Protein 4BOQ (pdb70)

B-factor: mean 24.52, std 11.83, range [9.12, 83.68]

Radius of gyration: 18.28 Å; Cα contacts (8 Å, |Δi|>4): 297; chains: 1; bounding box: 32×38×70 Å

Structure (mmCIF, N/CA/C/O backbone):
data_4BOQ
#
_entry.id   4BOQ
#
_cell.length_a   60.670
_cell.length_b   60.670
_cell.length_c   86.180
_cell.angle_alpha   90.00
_cell.angle_beta   90.00
_cell.angle_gamma   120.00
#
_symmetry.space_group_name_H-M   'P 31 2 1'
#
loop_
_entity.id
_entity.type
_entity.pdbx_description
1 polymer 'UBIQUITIN THIOESTERASE OTU1'
2 non-polymer GLYCEROL
3 water water
#
loop_
_atom_site.group_PDB
_atom_site.id
_atom_site.type_symbol
_atom_site.label_atom_id
_atom_site.label_alt_id
_atom_site.label_comp_id
_atom_site.label_asym_id
_atom_site.label_entity_id
_atom_site.label_seq_id
_atom_site.pdbx_PDB_ins_code
_atom_site.Cartn_x
_atom_site.Cartn_y
_atom_site.Cartn_z
_atom_site.occupancy
_atom_site.B_iso_or_equiv
_atom_site.auth_seq_id
_atom_site.auth_comp_id
_atom_site.auth_asym_id
_atom_site.auth_atom_id
_atom_site.pdbx_PDB_model_num
ATOM 1 N N . LYS A 1 4 ? 7.786 40.452 58.392 1.00 58.25 135 LYS A N 1
ATOM 2 C CA . LYS A 1 4 ? 8.005 39.843 57.081 1.00 46.06 135 LYS A CA 1
ATOM 3 C C . LYS A 1 4 ? 7.058 40.359 55.965 1.00 62.03 135 LYS A C 1
ATOM 4 O O . LYS A 1 4 ? 6.529 41.455 56.070 1.00 72.56 135 LYS A O 1
ATOM 6 N N . ARG A 1 5 ? 6.832 39.564 54.922 1.00 59.75 136 ARG A N 1
ATOM 7 C CA . ARG A 1 5 ? 6.524 40.082 53.579 1.00 45.52 136 ARG A CA 1
ATOM 8 C C . ARG A 1 5 ? 5.210 40.833 53.235 1.00 38.18 136 ARG A C 1
ATOM 9 O O . ARG A 1 5 ? 5.268 41.834 52.537 1.00 36.44 136 ARG A O 1
ATOM 17 N N . GLY A 1 6 ? 4.050 40.385 53.696 1.00 33.13 137 GLY A N 1
ATOM 18 C CA . GLY A 1 6 ? 2.805 41.082 53.428 1.00 31.21 137 GLY A CA 1
ATOM 19 C C . GLY A 1 6 ? 2.060 40.639 52.192 1.00 32.78 137 GLY A C 1
ATOM 20 O O . GLY A 1 6 ? 1.179 41.341 51.688 1.00 27.74 137 GLY A O 1
ATOM 21 N N . ALA A 1 7 ? 2.405 39.481 51.639 1.00 30.93 138 ALA A N 1
ATOM 22 C CA . ALA A 1 7 ? 1.760 39.032 50.373 1.00 32.09 138 ALA A CA 1
ATOM 23 C C . ALA A 1 7 ? 0.205 38.943 50.391 1.00 28.82 138 ALA A C 1
ATOM 24 O O . ALA A 1 7 ? -0.458 39.023 49.355 1.00 28.01 138 ALA A O 1
ATOM 26 N N . SER A 1 8 ? -0.385 38.728 51.558 1.00 27.88 139 SER A N 1
ATOM 27 C CA A SER A 1 8 ? -1.841 38.656 51.542 0.34 26.56 139 SER A CA 1
ATOM 28 C CA B SER A 1 8 ? -1.830 38.648 51.717 0.66 27.90 139 SER A CA 1
ATOM 29 C C . SER A 1 8 ? -2.537 40.012 51.747 1.00 26.14 139 SER A C 1
ATOM 30 O O . SER A 1 8 ? -3.760 40.066 51.812 1.00 30.54 139 SER A O 1
ATOM 35 N N . SER A 1 9 ? -1.794 41.113 51.782 1.00 24.72 140 SER A N 1
ATOM 36 C CA . SER A 1 9 ? -2.498 42.368 52.010 1.00 23.44 140 SER A CA 1
ATOM 37 C C . SER A 1 9 ? -2.859 43.173 50.753 1.00 22.49 140 SER A C 1
ATOM 38 O O . SER A 1 9 ? -3.386 44.287 50.858 1.00 22.82 140 SER A O 1
ATOM 41 N N . TYR A 1 10 ? -2.687 42.555 49.597 1.00 18.61 141 TYR A N 1
ATOM 42 C CA . TYR A 1 10 ? -3.040 43.197 48.369 1.00 15.76 141 TYR A CA 1
ATOM 43 C C . TYR A 1 10 ? -3.606 42.166 47.393 1.00 16.09 141 TYR A C 1
ATOM 44 O O . TYR A 1 10 ? -3.494 40.954 47.623 1.00 20.60 141 TYR A O 1
ATOM 53 N N . VAL A 1 11 ? -4.268 42.658 46.350 1.00 14.64 142 VAL A N 1
ATOM 54 C CA . VAL A 1 11 ? -4.799 41.817 45.261 1.00 18.72 142 VAL A CA 1
ATOM 55 C C . VAL A 1 11 ? -3.952 42.152 44.062 1.00 17.36 142 VAL A C 1
ATOM 56 O O . VAL A 1 11 ? -3.789 43.288 43.719 1.00 17.73 142 VAL A O 1
ATOM 60 N N . ARG A 1 12 ? -3.407 41.143 43.415 1.00 15.96 143 ARG A N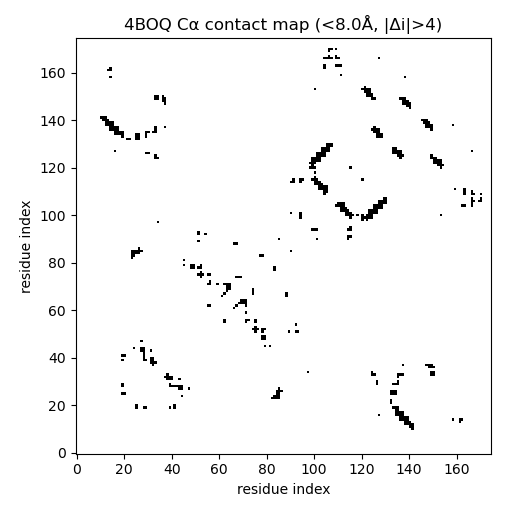 1
ATOM 61 C CA . ARG A 1 12 ? -2.578 41.341 42.233 1.00 14.06 143 ARG A CA 1
ATOM 62 C C . ARG A 1 12 ? -3.516 41.529 41.022 1.00 16.84 143 ARG A C 1
ATOM 63 O O . ARG A 1 12 ? -4.516 40.797 40.923 1.00 16.64 143 ARG A O 1
ATOM 71 N N . GLU A 1 13 ? -3.152 42.378 40.081 1.00 15.13 144 GLU A N 1
ATOM 72 C CA . GLU A 1 13 ? -3.915 42.570 38.846 1.00 13.77 144 GLU A CA 1
ATOM 73 C C . GLU A 1 13 ? -2.968 42.647 37.694 1.00 15.22 144 GLU A C 1
ATOM 74 O O . GLU A 1 13 ? -1.892 43.179 37.791 1.00 15.44 144 GLU A O 1
ATOM 80 N N . THR A 1 14 ? -3.407 42.124 36.564 1.00 12.93 145 THR A N 1
ATOM 81 C CA . THR A 1 14 ? -2.632 42.326 35.325 1.00 14.13 145 THR A CA 1
ATOM 82 C C . THR A 1 14 ? -3.594 42.509 34.172 1.00 14.36 145 THR A C 1
ATOM 83 O O . THR A 1 14 ? -4.815 42.334 34.342 1.00 15.84 145 THR A O 1
ATOM 87 N N . LEU A 1 15 ? -3.055 43.023 33.064 1.00 13.60 146 LEU A N 1
ATOM 88 C CA . LEU A 1 15 ? -3.869 43.307 31.890 1.00 13.97 146 LEU A CA 1
ATOM 89 C C . LEU A 1 15 ? -2.930 43.072 30.677 1.00 13.31 146 LEU A C 1
ATOM 90 O O . LEU A 1 15 ? -1.708 43.034 30.821 1.00 14.91 146 LEU A O 1
ATOM 95 N N . PRO A 1 16 ? -3.533 42.956 29.503 1.00 14.14 147 PRO A N 1
ATOM 96 C CA . PRO A 1 16 ? -2.686 42.888 28.290 1.00 13.14 147 PRO A CA 1
ATOM 97 C C . PRO A 1 16 ? -1.908 44.191 28.136 1.00 15.04 147 PRO A C 1
ATOM 98 O O . PRO A 1 16 ? -2.283 45.257 28.634 1.00 14.45 147 PRO A O 1
ATOM 102 N N . VAL A 1 17 ? -0.741 44.107 27.487 1.00 11.93 148 VAL A N 1
ATOM 103 C CA . VAL A 1 17 ? 0.127 45.264 27.262 1.00 12.60 148 VAL A CA 1
ATOM 104 C C . VAL A 1 17 ? 0.594 45.254 25.837 1.00 13.80 148 VAL A C 1
ATOM 105 O O . VAL A 1 17 ? 0.514 44.224 25.179 1.00 13.90 148 VAL A O 1
ATOM 109 N N . LEU A 1 18 ? 0.949 46.423 25.339 1.00 12.18 149 LEU A N 1
ATOM 110 C CA . LEU A 1 18 ? 1.562 46.503 23.985 1.00 10.78 149 LEU A CA 1
ATOM 111 C C . LEU A 1 18 ? 3.037 46.390 24.054 1.00 13.52 149 LEU A C 1
ATOM 112 O O . LEU A 1 18 ? 3.734 46.904 24.926 1.00 16.44 149 LEU A O 1
ATOM 117 N N . THR A 1 19 ? 3.576 45.641 23.098 1.00 12.73 150 THR A N 1
ATOM 118 C CA A THR A 1 19 ? 5.003 45.4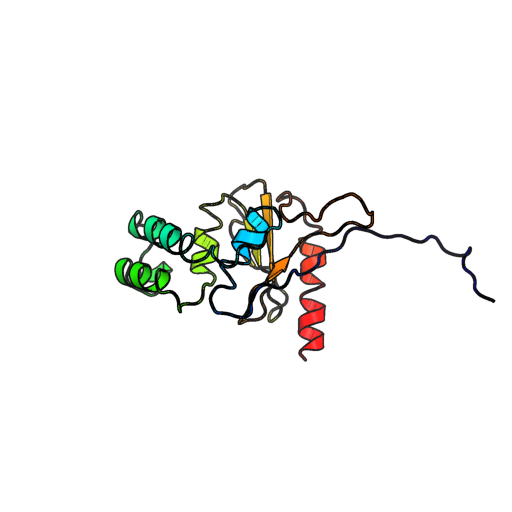72 23.006 0.42 13.86 150 THR A CA 1
ATOM 119 C CA B THR A 1 19 ? 4.999 45.454 23.022 0.58 13.96 150 THR A CA 1
ATOM 120 C C . THR A 1 19 ? 5.462 45.675 21.560 1.00 13.72 150 THR A C 1
ATOM 121 O O . THR A 1 19 ? 4.677 45.529 20.643 1.00 12.79 150 THR A O 1
ATOM 128 N N . ARG A 1 20 ? 6.724 46.021 21.387 1.00 15.46 151 ARG A N 1
ATOM 129 C CA . ARG A 1 20 ? 7.306 46.236 20.072 1.00 15.46 151 ARG A CA 1
ATOM 130 C C . ARG A 1 20 ? 7.882 44.896 19.634 1.00 16.77 151 ARG A C 1
ATOM 131 O O . ARG A 1 20 ? 8.478 44.139 20.422 1.00 18.03 151 ARG A O 1
ATOM 139 N N . THR A 1 21 ? 7.764 44.546 18.359 1.00 14.35 152 THR A N 1
ATOM 140 C CA . THR A 1 21 ? 8.537 43.475 17.760 1.00 15.16 152 THR A CA 1
ATOM 141 C C . THR A 1 21 ? 9.545 44.172 16.876 1.00 11.57 152 THR A C 1
ATOM 142 O O . THR A 1 21 ? 9.204 45.043 16.106 1.00 14.33 152 THR A O 1
ATOM 146 N N . VAL A 1 22 ? 10.795 43.857 17.015 1.00 15.47 153 VAL A N 1
ATOM 147 C CA . VAL A 1 22 ? 11.851 44.563 16.278 1.00 14.47 153 VAL A CA 1
ATOM 148 C C . VAL A 1 22 ? 12.054 44.020 14.870 1.00 18.78 153 VAL A C 1
ATOM 149 O O . VAL A 1 22 ? 12.182 42.826 14.632 1.00 20.33 153 VAL A O 1
ATOM 153 N N . VAL A 1 23 ? 11.991 44.905 13.878 1.00 13.57 154 VAL A N 1
ATOM 154 C CA . VAL A 1 23 ? 12.278 44.488 12.497 1.00 14.99 154 VAL A CA 1
ATOM 155 C C . VAL A 1 23 ? 13.643 45.078 12.119 1.00 16.71 154 VAL A C 1
ATOM 156 O O . VAL A 1 23 ? 14.192 45.958 12.832 1.00 16.76 154 VAL A O 1
ATOM 160 N N . PRO A 1 24 ? 14.226 44.543 11.039 1.00 16.15 155 PRO A N 1
ATOM 161 C CA . PRO A 1 24 ? 15.605 44.914 10.734 1.00 20.77 155 PRO A CA 1
ATOM 162 C C . PRO A 1 24 ? 15.803 46.397 10.571 1.00 17.56 155 PRO A C 1
ATOM 163 O O . PRO A 1 24 ? 14.903 47.079 10.088 1.00 16.50 155 PRO A O 1
ATOM 167 N N . ALA A 1 25 ? 16.965 46.885 10.993 1.00 19.30 156 ALA A N 1
ATOM 168 C CA . ALA A 1 25 ? 17.257 48.290 10.963 1.00 19.55 156 ALA A CA 1
ATOM 169 C C . ALA A 1 25 ? 17.780 48.700 9.595 1.00 23.94 156 ALA A C 1
ATOM 170 O O . ALA A 1 25 ? 18.952 49.017 9.434 1.00 25.69 156 ALA A O 1
ATOM 172 N N . ASP A 1 26 ? 16.903 48.667 8.604 1.00 20.18 157 ASP A N 1
ATOM 173 C CA . ASP A 1 26 ? 17.305 49.050 7.241 1.00 18.92 157 ASP A CA 1
ATOM 174 C C . ASP A 1 26 ? 16.166 49.877 6.628 1.00 15.44 157 ASP A C 1
ATOM 175 O O . ASP A 1 26 ? 15.162 50.178 7.343 1.00 15.92 157 ASP A O 1
ATOM 180 N N . ASN A 1 27 ? 16.340 50.295 5.383 1.00 17.84 158 ASN A N 1
ATOM 181 C CA . ASN A 1 27 ? 15.402 51.244 4.804 1.00 18.02 158 ASN A CA 1
ATOM 182 C C . ASN A 1 27 ? 14.058 50.641 4.494 1.00 17.36 158 ASN A C 1
ATOM 183 O O . ASN A 1 27 ? 13.167 51.394 4.073 1.00 21.42 158 ASN A O 1
ATOM 188 N N A SER A 1 28 ? 13.905 49.316 4.677 0.70 15.28 159 SER A N 1
ATOM 189 N N B SER A 1 28 ? 13.897 49.337 4.691 0.30 16.83 159 SER A N 1
ATOM 190 C CA A SER A 1 28 ? 12.634 48.605 4.417 0.70 20.35 159 SER A CA 1
ATOM 191 C CA B SER A 1 28 ? 12.629 48.681 4.399 0.30 19.40 159 SER A CA 1
ATOM 192 C C A SER A 1 28 ? 11.705 48.611 5.601 0.70 15.34 159 SER A C 1
ATOM 193 C C B SER A 1 28 ? 11.757 48.560 5.623 0.30 15.93 159 SER A C 1
ATOM 194 O O A SER A 1 28 ? 10.597 48.068 5.510 0.70 15.91 159 SER A O 1
ATOM 195 O O B SER A 1 28 ? 10.736 47.866 5.568 0.30 13.85 159 SER A O 1
ATOM 200 N N . CYS A 1 29 ? 12.152 49.215 6.727 1.00 13.93 160 CYS A N 1
ATOM 201 C CA . CYS A 1 29 ? 11.424 49.008 8.006 1.00 14.53 160 CYS A CA 1
ATOM 202 C C . CYS A 1 29 ? 9.980 49.426 7.909 1.00 11.89 160 CYS A C 1
ATOM 203 O O . CYS A 1 29 ? 9.165 48.817 8.618 1.00 12.33 160 CYS A O 1
ATOM 206 N N . LEU A 1 30 ? 9.588 50.460 7.136 1.00 13.28 161 LEU A N 1
ATOM 207 C CA . LEU A 1 30 ? 8.162 50.809 7.165 1.00 13.94 161 LEU A CA 1
ATOM 208 C C . LEU A 1 30 ? 7.369 49.628 6.582 1.00 13.20 161 LEU A C 1
ATOM 209 O O . LEU A 1 30 ? 6.353 49.199 7.114 1.00 13.01 161 LEU A O 1
ATOM 214 N N . PHE A 1 31 ? 7.881 49.076 5.482 1.00 12.50 162 PHE A N 1
ATOM 215 C CA . PHE A 1 31 ? 7.124 48.063 4.746 1.00 12.71 162 PHE A CA 1
ATOM 216 C C . PHE A 1 31 ? 7.083 46.790 5.572 1.00 13.14 162 PHE A C 1
ATOM 217 O O . PHE A 1 31 ? 6.003 46.169 5.698 1.00 13.04 162 PHE A O 1
ATOM 225 N N . THR A 1 32 ? 8.215 46.398 6.169 1.00 11.42 163 THR A N 1
ATOM 226 C CA A THR A 1 32 ? 8.196 45.233 7.004 0.58 11.93 163 THR A CA 1
ATOM 227 C CA B THR A 1 32 ? 8.184 45.226 7.003 0.42 11.55 163 THR A CA 1
ATOM 228 C C . THR A 1 32 ? 7.296 45.370 8.218 1.00 12.23 163 THR A C 1
ATOM 229 O O . THR A 1 32 ? 6.638 44.395 8.635 1.00 11.88 163 THR A O 1
ATOM 236 N N . SER A 1 33 ? 7.291 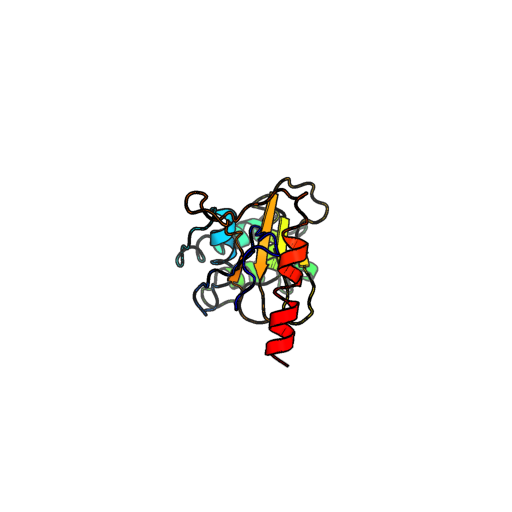46.567 8.800 1.00 12.12 164 SER A N 1
ATOM 237 C CA . SER A 1 33 ? 6.418 46.748 9.957 1.00 11.47 164 SER A CA 1
ATOM 238 C C . SER A 1 33 ? 4.942 46.679 9.564 1.00 9.55 164 SER A C 1
ATOM 239 O O . SER A 1 33 ? 4.114 46.116 10.319 1.00 12.28 164 SER A O 1
ATOM 242 N N . VAL A 1 34 ? 4.580 47.317 8.435 1.00 12.53 165 VAL A N 1
ATOM 243 C CA . VAL A 1 34 ? 3.197 47.252 8.037 1.00 11.45 165 VAL A CA 1
ATOM 244 C C . VAL A 1 34 ? 2.765 45.829 7.702 1.00 13.57 165 VAL A C 1
ATOM 245 O O . VAL A 1 34 ? 1.687 45.363 8.161 1.00 13.03 165 VAL A O 1
ATOM 249 N N . TYR A 1 35 ? 3.611 45.109 7.024 1.00 12.09 166 TYR A N 1
ATOM 250 C CA . TYR A 1 35 ? 3.259 43.720 6.703 1.00 13.56 166 TYR A CA 1
ATOM 251 C C . TYR A 1 35 ? 3.070 42.951 8.024 1.00 12.98 166 TYR A C 1
ATOM 252 O O . TYR A 1 35 ? 2.115 42.183 8.196 1.00 13.34 166 TYR A O 1
ATOM 261 N N . TYR A 1 36 ? 3.987 43.165 8.995 1.00 10.63 167 TYR A N 1
ATOM 262 C CA . TYR A 1 36 ? 3.864 42.383 10.224 1.00 12.17 167 TYR A CA 1
ATOM 263 C C . TYR A 1 36 ? 2.485 42.559 10.841 1.00 11.56 167 TYR A C 1
ATOM 264 O O . TYR A 1 36 ? 1.888 41.570 11.278 1.00 13.19 167 TYR A O 1
ATOM 273 N N . VAL A 1 37 ? 1.997 43.817 10.942 1.00 10.47 168 VAL A N 1
ATOM 274 C CA . VAL A 1 37 ? 0.742 43.999 11.657 1.00 10.41 168 VAL A CA 1
ATOM 275 C C . VAL A 1 37 ? -0.479 43.614 10.781 1.00 13.05 168 VAL A C 1
ATOM 276 O O . VAL A 1 37 ? -1.403 43.005 11.329 1.00 13.44 168 VAL A O 1
ATOM 280 N N . VAL A 1 38 ? -0.471 43.906 9.465 1.00 13.55 169 VAL A N 1
ATOM 281 C CA . VAL A 1 38 ? -1.691 43.547 8.721 1.00 13.41 169 VAL A CA 1
ATOM 282 C C . VAL A 1 38 ? -1.767 42.047 8.439 1.00 16.82 169 VAL A C 1
ATOM 283 O O . VAL A 1 38 ? -2.876 41.525 8.171 1.00 18.76 169 VAL A O 1
ATOM 287 N N . GLU A 1 39 ? -0.640 41.339 8.578 1.00 15.04 170 GLU A N 1
ATOM 288 C CA . GLU A 1 39 ? -0.635 39.905 8.427 1.00 19.81 170 GLU A CA 1
ATOM 289 C C . GLU A 1 39 ? -0.883 39.145 9.725 1.00 18.57 170 GLU A C 1
ATOM 290 O O . GLU A 1 39 ? -0.764 37.937 9.815 1.00 21.38 170 GLU A O 1
ATOM 296 N N . GLY A 1 40 ? -1.172 39.875 10.807 1.00 16.50 171 GLY A N 1
ATOM 297 C CA . GLY A 1 40 ? -1.539 39.175 12.047 1.00 14.62 171 GLY A CA 1
ATOM 298 C C . GLY A 1 40 ? -0.364 38.861 12.955 1.00 18.44 171 GLY A C 1
ATOM 299 O O . GLY A 1 40 ? -0.563 38.169 13.979 1.00 18.32 171 GLY A O 1
ATOM 300 N N . GLY A 1 41 ? 0.804 39.412 12.656 1.00 14.65 172 GLY A N 1
ATOM 301 C CA . GLY A 1 41 ? 1.992 39.290 13.499 1.00 13.79 172 GLY A CA 1
ATOM 302 C C . GLY A 1 41 ? 2.933 38.276 12.855 1.00 16.42 172 GLY A C 1
ATOM 303 O O . GLY A 1 41 ? 3.377 37.319 13.488 1.00 18.23 172 GLY A O 1
ATOM 304 N N . VAL A 1 42 ? 3.387 38.570 11.640 1.00 13.94 173 VAL A N 1
ATOM 305 C CA . VAL A 1 42 ? 4.336 37.672 10.953 1.00 15.97 173 VAL A CA 1
ATOM 306 C C . VAL A 1 42 ? 5.344 38.506 10.241 1.00 15.18 173 VAL A C 1
ATOM 307 O O . VAL A 1 42 ? 4.971 39.488 9.549 1.00 14.54 173 VAL A O 1
ATOM 311 N N . LEU A 1 43 ? 6.623 38.247 10.518 1.00 12.79 174 LEU A N 1
ATOM 312 C CA . LEU A 1 43 ? 7.730 38.985 9.938 1.00 13.67 174 LEU A CA 1
ATOM 313 C C . LEU A 1 43 ? 8.009 38.422 8.576 1.00 15.75 174 LEU A C 1
ATOM 314 O O . LEU A 1 43 ? 8.127 37.230 8.418 1.00 16.12 174 LEU A O 1
ATOM 319 N N . ASN A 1 44 ? 8.089 39.293 7.576 1.00 14.11 175 ASN A N 1
ATOM 320 C CA . ASN A 1 44 ? 8.524 38.809 6.244 1.00 14.50 175 ASN A CA 1
ATOM 321 C C . ASN A 1 44 ? 9.474 39.887 5.740 1.00 14.49 175 ASN A C 1
ATOM 322 O O . ASN A 1 44 ? 9.068 40.880 5.186 1.00 15.32 175 ASN A O 1
ATOM 327 N N . PRO A 1 45 ? 10.756 39.689 5.923 1.00 16.72 176 PRO A N 1
ATOM 328 C CA . PRO A 1 45 ? 11.725 40.729 5.584 1.00 19.39 176 PRO A CA 1
ATOM 329 C C . PRO A 1 45 ? 11.853 40.893 4.063 1.00 22.01 176 PRO A C 1
ATOM 330 O O . PRO A 1 45 ? 12.570 41.816 3.671 1.00 24.58 176 PRO A O 1
ATOM 334 N N . ALA A 1 46 ? 11.213 40.022 3.240 1.00 16.65 177 ALA A N 1
ATOM 335 C CA . ALA A 1 46 ? 11.269 40.088 1.815 1.00 18.87 177 ALA A CA 1
ATOM 336 C C . ALA A 1 46 ? 10.026 40.743 1.221 1.00 18.67 177 ALA A C 1
ATOM 337 O O . ALA A 1 46 ? 9.878 40.821 0.023 1.00 21.03 177 ALA A O 1
ATOM 339 N N . CYS A 1 47 ? 9.155 41.316 2.059 1.00 16.50 178 CYS A N 1
ATOM 340 C CA . CYS A 1 47 ? 7.896 41.854 1.533 1.00 16.35 178 CYS A CA 1
ATOM 341 C C . CYS A 1 47 ? 8.051 43.167 0.799 1.00 15.91 178 CYS A C 1
ATOM 342 O O . CYS A 1 47 ? 7.141 43.537 0.021 1.00 17.75 178 CYS A O 1
ATOM 345 N N . ALA A 1 48 ? 9.142 43.929 1.002 1.00 15.12 179 ALA A N 1
ATOM 346 C CA . ALA A 1 48 ? 9.122 45.292 0.488 1.00 15.85 179 ALA A CA 1
ATOM 347 C C . ALA A 1 48 ? 8.988 45.436 -1.020 1.00 17.69 179 ALA A C 1
ATOM 348 O O . ALA A 1 48 ? 8.239 46.300 -1.457 1.00 18.30 179 ALA A O 1
ATOM 350 N N . PRO A 1 49 ? 9.695 44.621 -1.819 1.00 17.14 180 PRO A N 1
ATOM 351 C CA . PRO A 1 49 ? 9.577 44.889 -3.274 1.00 20.79 180 PRO A CA 1
ATOM 352 C C . PRO A 1 49 ? 8.130 44.768 -3.771 1.00 19.23 180 PRO A C 1
ATOM 353 O O . PRO A 1 49 ? 7.717 45.536 -4.651 1.00 20.21 180 PRO A O 1
ATOM 357 N N . GLU A 1 50 ? 7.358 43.827 -3.226 1.00 20.99 181 GLU A N 1
ATOM 358 C CA . GLU A 1 50 ? 5.983 43.659 -3.680 1.00 23.01 181 GLU A CA 1
ATOM 359 C C . GLU A 1 50 ? 5.137 44.837 -3.190 1.00 19.57 181 GLU A C 1
ATOM 360 O O . GLU A 1 50 ? 4.277 45.340 -3.927 1.00 20.87 181 GLU A O 1
ATOM 366 N N A MET A 1 51 ? 5.371 45.288 -1.976 0.55 17.46 182 MET A N 1
ATOM 367 N N B MET A 1 51 ? 5.379 45.280 -1.965 0.45 17.62 182 MET A N 1
ATOM 368 C CA A MET A 1 51 ? 4.636 46.436 -1.469 0.55 15.16 182 MET A CA 1
ATOM 369 C CA B MET A 1 51 ? 4.655 46.426 -1.428 0.45 15.38 182 MET A CA 1
ATOM 370 C C A MET A 1 51 ? 4.953 47.733 -2.224 0.55 17.42 182 MET A C 1
ATOM 371 C C B MET A 1 51 ? 4.953 47.714 -2.217 0.45 17.07 182 MET A C 1
ATOM 372 O O A MET A 1 51 ? 4.069 48.575 -2.482 0.55 19.94 182 MET A O 1
ATOM 373 O O B MET A 1 51 ? 4.054 48.535 -2.481 0.45 20.03 182 MET A O 1
ATOM 382 N N . ARG A 1 52 ? 6.209 47.904 -2.614 1.00 17.36 183 ARG A N 1
ATOM 383 C CA . ARG A 1 52 ? 6.588 49.122 -3.380 1.00 18.05 183 ARG A CA 1
ATOM 384 C C . ARG A 1 52 ? 5.916 49.078 -4.756 1.00 20.81 183 ARG A C 1
ATOM 385 O O . ARG A 1 52 ? 5.428 50.086 -5.272 1.00 21.72 183 ARG A O 1
ATOM 393 N N . ARG A 1 53 ? 5.892 47.912 -5.388 1.00 17.72 184 ARG A N 1
ATOM 394 C CA . ARG A 1 53 ? 5.253 47.790 -6.671 1.00 21.51 184 ARG A CA 1
ATOM 395 C C . ARG A 1 53 ? 3.778 48.096 -6.548 1.00 20.11 184 ARG A C 1
ATOM 396 O O . ARG A 1 53 ? 3.196 48.711 -7.452 1.00 24.81 184 ARG A O 1
ATOM 404 N N . LEU A 1 54 ? 3.147 47.589 -5.513 1.00 21.43 185 LEU A N 1
ATOM 405 C CA . LEU A 1 54 ? 1.725 47.882 -5.302 1.00 23.30 185 LEU A CA 1
ATOM 406 C C . LEU A 1 54 ? 1.501 49.402 -5.158 1.00 21.72 185 LEU A C 1
ATOM 407 O O . LEU A 1 54 ? 0.594 49.989 -5.803 1.00 21.85 185 LEU A O 1
ATOM 412 N N . ILE A 1 55 ? 2.305 50.050 -4.342 1.00 19.32 186 ILE A N 1
ATOM 413 C CA . ILE A 1 55 ? 2.160 51.495 -4.189 1.00 19.64 186 ILE A CA 1
ATOM 414 C C . ILE A 1 55 ? 2.312 52.223 -5.500 1.00 20.53 186 ILE A C 1
ATOM 415 O O . ILE A 1 55 ? 1.481 53.070 -5.837 1.00 22.15 186 ILE A O 1
ATOM 420 N N . ALA A 1 56 ? 3.307 51.824 -6.279 1.00 20.08 187 ALA A N 1
ATOM 421 C CA . ALA A 1 56 ? 3.495 52.498 -7.581 1.00 20.07 187 ALA A CA 1
ATOM 422 C C . ALA A 1 56 ? 2.294 52.273 -8.488 1.00 23.68 187 ALA A C 1
ATOM 423 O O . ALA A 1 56 ? 1.922 53.167 -9.274 1.00 26.46 187 ALA A O 1
ATOM 425 N N . GLN A 1 57 ? 1.741 51.062 -8.491 1.00 23.22 188 GLN A N 1
ATOM 426 C CA . GLN A 1 57 ? 0.572 50.816 -9.317 1.00 25.08 188 GLN A CA 1
ATOM 427 C C . GLN A 1 57 ? -0.586 51.714 -8.883 1.00 24.63 188 GLN A C 1
ATOM 428 O O . GLN A 1 57 ? -1.318 52.250 -9.747 1.00 26.20 188 GLN A O 1
ATOM 434 N N . ILE A 1 58 ? -0.840 51.787 -7.587 1.00 22.92 189 ILE A N 1
ATOM 435 C CA . ILE A 1 58 ? -1.925 52.639 -7.095 1.00 24.72 189 ILE A CA 1
ATOM 436 C C . ILE A 1 58 ? -1.736 54.113 -7.504 1.00 22.65 189 ILE A C 1
ATOM 437 O O . ILE A 1 58 ? -2.646 54.725 -8.082 1.00 25.47 189 ILE A O 1
ATOM 442 N N . VAL A 1 59 ? -0.551 54.656 -7.292 1.00 24.44 190 VAL A N 1
ATOM 443 C CA . VAL A 1 59 ? -0.258 56.060 -7.611 1.00 23.99 190 VAL A CA 1
ATOM 444 C C . VAL A 1 59 ? -0.338 56.335 -9.097 1.00 25.91 190 VAL A C 1
ATOM 445 O O . VAL A 1 59 ? -0.986 57.317 -9.526 1.00 27.14 190 VAL A O 1
ATOM 449 N N . ALA A 1 60 ? 0.235 55.448 -9.933 1.00 22.55 191 ALA A N 1
ATOM 450 C CA . ALA A 1 60 ? 0.153 55.695 -11.362 1.00 27.65 191 ALA A CA 1
ATOM 451 C C . ALA A 1 60 ? -1.290 55.616 -11.877 1.00 27.33 191 ALA A C 1
ATOM 452 O O . ALA A 1 60 ? -1.606 56.235 -12.911 1.00 30.70 191 ALA A O 1
ATOM 454 N N . SER A 1 61 ? -2.137 54.825 -11.209 1.00 27.86 192 SER A N 1
ATOM 455 C CA . SER A 1 61 ? -3.520 54.670 -11.686 1.00 31.97 192 SER A CA 1
ATOM 456 C C . SER A 1 61 ? -4.463 55.834 -11.305 1.00 31.66 192 SER A C 1
ATOM 457 O O . SER A 1 61 ? -5.599 55.892 -11.813 1.00 33.98 192 SER A O 1
ATOM 460 N N . ASP A 1 62 ? -4.006 56.780 -10.478 1.00 27.73 193 ASP A N 1
ATOM 461 C CA . ASP A 1 62 ? -4.874 57.899 -10.051 1.00 30.54 193 ASP A CA 1
ATOM 462 C C . ASP A 1 62 ? -4.118 59.213 -10.015 1.00 30.26 193 ASP A C 1
ATOM 463 O O . ASP A 1 62 ? -3.920 59.801 -8.937 1.00 28.46 193 ASP A O 1
ATOM 468 N N . PRO A 1 63 ? -3.688 59.680 -11.187 1.00 28.85 194 PRO A N 1
ATOM 469 C CA . PRO A 1 63 ? -2.943 60.930 -11.221 1.00 32.89 194 PRO A CA 1
ATOM 470 C C . PRO A 1 63 ? -3.820 62.118 -10.849 1.00 33.75 194 PRO A C 1
ATOM 471 O O . PRO A 1 63 ? -3.280 63.135 -10.406 1.00 32.59 194 PRO A O 1
ATOM 475 N N . ASP A 1 64 ? -5.134 62.003 -10.998 1.00 32.14 195 ASP A N 1
ATOM 476 C CA . ASP A 1 64 ? -5.994 63.136 -10.562 1.00 34.16 195 ASP A CA 1
ATOM 477 C C . ASP A 1 64 ? -5.797 63.482 -9.083 1.00 31.42 195 ASP A C 1
ATOM 478 O O . ASP A 1 64 ? -5.825 64.669 -8.690 1.00 32.18 195 ASP A O 1
ATOM 483 N N . PHE A 1 65 ? -5.615 62.450 -8.254 1.00 28.59 196 PHE A N 1
ATOM 484 C CA . PHE A 1 65 ? -5.308 62.654 -6.878 1.00 26.56 196 PHE A CA 1
ATOM 485 C C . PHE A 1 65 ? -3.786 62.767 -6.624 1.00 25.57 196 PHE A C 1
ATOM 486 O O . PHE A 1 65 ? -3.345 63.683 -5.943 1.00 28.22 196 PHE A O 1
ATOM 494 N N . TYR A 1 66 ? -2.998 61.849 -7.169 1.00 27.08 197 TYR A N 1
ATOM 495 C CA . TYR A 1 66 ? -1.581 61.746 -6.828 1.00 26.87 197 TYR A CA 1
ATOM 496 C C . TYR A 1 66 ? -0.758 62.638 -7.761 1.00 26.49 197 TYR A C 1
ATOM 497 O O . TYR A 1 66 ? -0.218 62.196 -8.777 1.00 30.05 197 TYR A O 1
ATOM 506 N N . SER A 1 67 ? -0.727 63.920 -7.400 1.00 26.90 198 SER A N 1
ATOM 507 C CA . SER A 1 67 ? 0.070 64.935 -8.076 1.00 30.28 198 SER A CA 1
ATOM 508 C C . SER A 1 67 ? 1.242 65.429 -7.221 1.00 28.39 198 SER A C 1
ATOM 509 O O . SER A 1 67 ? 1.457 64.939 -6.088 1.00 24.61 198 SER A O 1
ATOM 512 N N . GLU A 1 68 ? 2.057 66.324 -7.787 1.00 33.71 199 GLU A N 1
ATOM 513 C CA . GLU A 1 68 ? 3.166 66.919 -7.014 1.00 31.89 199 GLU A CA 1
ATOM 514 C C . GLU A 1 68 ? 2.730 67.446 -5.650 1.00 31.56 199 GLU A C 1
ATOM 515 O O . GLU A 1 68 ? 3.480 67.383 -4.694 1.00 27.09 199 GLU A O 1
ATOM 521 N N . ALA A 1 69 ? 1.528 68.025 -5.564 1.00 28.08 200 ALA A N 1
ATOM 522 C CA . ALA A 1 69 ? 1.093 68.585 -4.278 1.00 29.79 200 ALA A CA 1
ATOM 523 C C . ALA A 1 69 ? 1.005 67.537 -3.173 1.00 31.41 200 ALA A C 1
ATOM 524 O O . ALA A 1 69 ? 1.136 67.884 -1.985 1.00 31.19 200 ALA A O 1
ATOM 526 N N . ILE A 1 70 ? 0.758 66.276 -3.555 1.00 26.13 201 ILE A N 1
ATOM 527 C CA . ILE A 1 70 ? 0.617 65.176 -2.594 1.00 23.51 201 ILE A CA 1
ATOM 528 C C . ILE A 1 70 ? 1.959 64.470 -2.475 1.00 23.88 201 ILE A C 1
ATOM 529 O O . ILE A 1 70 ? 2.336 64.050 -1.370 1.00 24.15 201 ILE A O 1
ATOM 534 N N . LEU A 1 71 ? 2.663 64.277 -3.585 1.00 24.25 202 LEU A N 1
ATOM 535 C CA . LEU A 1 71 ? 3.782 63.314 -3.592 1.00 21.62 202 LEU A CA 1
ATOM 536 C C . LEU A 1 71 ? 5.113 64.016 -3.379 1.00 28.98 202 LEU A C 1
ATOM 537 O O . LEU A 1 71 ? 6.098 63.389 -3.000 1.00 27.53 202 LEU A O 1
ATOM 542 N N . GLY A 1 72 ? 5.179 65.307 -3.682 1.00 27.27 203 GLY A N 1
ATOM 543 C CA . GLY A 1 72 ? 6.466 65.979 -3.682 1.00 26.18 203 GLY A CA 1
ATOM 544 C C . GLY A 1 72 ? 7.397 65.689 -4.839 1.00 28.94 203 GLY A C 1
ATOM 545 O O . GLY A 1 72 ? 8.520 66.152 -4.817 1.00 30.04 203 GLY A O 1
ATOM 546 N N . LYS A 1 73 ? 6.906 64.949 -5.837 1.00 26.93 204 LYS A N 1
ATOM 547 C CA . LYS A 1 73 ? 7.573 64.585 -7.085 1.00 27.48 204 LYS A CA 1
ATOM 548 C C . LYS A 1 73 ? 6.463 64.476 -8.113 1.00 26.77 204 LYS A C 1
ATOM 549 O O . LYS A 1 73 ? 5.273 64.369 -7.743 1.00 27.21 204 LYS A O 1
ATOM 555 N N . THR A 1 74 ? 6.830 64.479 -9.381 1.00 29.22 205 THR A N 1
ATOM 556 C CA . THR A 1 74 ? 5.833 64.164 -10.414 1.00 27.90 205 THR A CA 1
ATOM 557 C C . THR A 1 74 ? 5.371 62.703 -10.217 1.00 26.47 205 THR A C 1
ATOM 558 O O . THR A 1 74 ? 6.047 61.899 -9.548 1.00 26.72 205 THR A O 1
ATOM 562 N N . ASN A 1 75 ? 4.195 62.388 -10.737 1.00 29.87 206 ASN A N 1
ATOM 563 C CA . ASN A 1 75 ? 3.611 61.072 -10.514 1.00 26.03 206 ASN A CA 1
ATOM 564 C C . ASN A 1 75 ? 4.622 60.005 -11.035 1.00 25.44 206 ASN A C 1
ATOM 565 O O . ASN A 1 75 ? 4.980 59.057 -10.302 1.00 25.84 206 ASN A O 1
ATOM 570 N N . GLN A 1 76 ? 5.113 60.126 -12.264 1.00 28.41 207 GLN A N 1
ATOM 571 C CA . GLN A 1 76 ? 6.108 59.169 -12.756 1.00 28.98 207 GLN A CA 1
ATOM 572 C C . GLN A 1 76 ? 7.412 59.186 -11.980 1.00 26.83 207 GLN A C 1
ATOM 573 O O . GLN A 1 76 ? 7.977 58.122 -11.716 1.00 27.29 207 GLN A O 1
ATOM 579 N N . GLU A 1 77 ? 7.873 60.365 -11.563 1.00 26.57 208 GLU A N 1
ATOM 580 C CA . GLU A 1 77 ? 9.095 60.406 -10.782 1.00 26.08 208 GLU A CA 1
ATOM 581 C C . GLU A 1 77 ? 8.888 59.641 -9.441 1.00 28.17 208 GLU A C 1
ATOM 582 O O . GLU A 1 77 ? 9.814 58.940 -8.962 1.00 25.68 208 GLU A O 1
ATOM 588 N N . TYR A 1 78 ? 7.710 59.788 -8.810 1.00 24.03 209 TYR A N 1
ATOM 589 C CA . TYR A 1 78 ? 7.410 59.124 -7.550 1.00 21.82 209 TYR A CA 1
ATOM 590 C C . TYR A 1 78 ? 7.426 57.603 -7.772 1.00 21.01 209 TYR A C 1
ATOM 591 O O . TYR A 1 78 ? 8.015 56.841 -6.956 1.00 22.95 209 TYR A O 1
ATOM 600 N N . CYS A 1 79 ? 6.825 57.144 -8.864 1.00 23.18 210 CYS A N 1
ATOM 601 C CA . CYS A 1 79 ? 6.694 55.703 -9.079 1.00 23.20 210 CYS A CA 1
ATOM 602 C C . CYS A 1 79 ? 8.093 55.079 -9.268 1.00 21.75 210 CYS A C 1
ATOM 603 O O . CYS A 1 79 ? 8.398 54.021 -8.701 1.00 25.55 210 CYS A O 1
ATOM 606 N N . ASP A 1 80 ? 8.955 55.755 -9.998 1.00 22.90 211 ASP A N 1
ATOM 607 C CA . ASP A 1 80 ? 10.328 55.288 -10.156 1.00 26.99 211 ASP A CA 1
ATOM 608 C C . ASP A 1 80 ? 10.989 55.236 -8.808 1.00 25.29 211 ASP A C 1
ATOM 609 O O . ASP A 1 80 ? 11.690 54.282 -8.487 1.00 26.65 211 ASP A O 1
ATOM 614 N N . TRP A 1 81 ? 10.731 56.264 -7.990 1.00 22.62 212 TRP A N 1
ATOM 615 C CA . TRP A 1 81 ? 11.415 56.403 -6.715 1.00 25.33 212 TRP A CA 1
ATOM 616 C C . TRP A 1 81 ? 10.996 55.308 -5.731 1.00 23.43 212 TRP A C 1
ATOM 617 O O . TRP A 1 81 ? 11.848 54.749 -4.999 1.00 20.54 212 TRP A O 1
ATOM 628 N N . ILE A 1 82 ? 9.691 55.046 -5.608 1.00 20.17 213 ILE A N 1
ATOM 629 C CA . ILE A 1 82 ? 9.209 54.076 -4.612 1.00 19.43 213 ILE A CA 1
ATOM 630 C C . ILE A 1 82 ? 9.638 52.670 -4.972 1.00 18.85 213 ILE A C 1
ATOM 631 O O . ILE A 1 82 ? 9.743 51.849 -4.050 1.00 19.11 213 ILE A O 1
ATOM 636 N N . LYS A 1 83 ? 9.888 52.410 -6.240 1.00 21.00 214 LYS A N 1
ATOM 637 C CA . LYS A 1 83 ? 10.303 51.076 -6.672 1.00 22.09 214 LYS A CA 1
ATOM 638 C C . LYS A 1 83 ? 11.780 50.827 -6.455 1.00 28.81 214 LYS A C 1
ATOM 639 O O . LYS A 1 83 ? 12.223 49.731 -6.668 1.00 32.57 214 LYS A O 1
ATOM 645 N N . ARG A 1 84 ? 12.542 51.842 -6.074 1.00 24.40 215 ARG A N 1
ATOM 646 C CA . ARG A 1 84 ? 13.967 51.624 -5.788 1.00 25.55 215 ARG A CA 1
ATOM 647 C C . ARG A 1 84 ? 14.050 50.827 -4.508 1.00 26.08 215 ARG A C 1
ATOM 648 O O . ARG A 1 84 ? 13.176 50.876 -3.662 1.00 25.66 215 ARG A O 1
ATOM 656 N N . ASP A 1 85 ? 15.119 50.065 -4.380 1.00 26.73 216 ASP A N 1
ATOM 657 C CA . ASP A 1 85 ? 15.277 49.262 -3.200 1.00 27.84 216 ASP A CA 1
ATOM 658 C C . ASP A 1 85 ? 15.970 50.017 -2.069 1.00 29.63 216 ASP A C 1
ATOM 659 O O . ASP A 1 85 ? 16.134 49.452 -0.989 1.00 29.57 216 ASP A O 1
ATOM 664 N N . ASP A 1 86 ? 16.375 51.265 -2.312 1.00 27.74 217 ASP A N 1
ATOM 665 C CA . ASP A 1 86 ? 17.100 52.009 -1.301 1.00 27.28 217 ASP A CA 1
ATOM 666 C C . ASP A 1 86 ? 16.341 53.178 -0.711 1.00 31.81 217 ASP A C 1
ATOM 667 O O . ASP A 1 86 ? 16.894 53.908 0.100 1.00 29.97 217 ASP A O 1
ATOM 672 N N . THR A 1 87 ? 15.078 53.335 -1.081 1.00 20.74 218 THR A N 1
ATOM 673 C CA . THR A 1 87 ? 14.336 54.482 -0.567 1.00 19.14 218 THR A CA 1
ATOM 674 C C . THR A 1 87 ? 13.588 54.143 0.724 1.00 19.66 218 THR A C 1
ATOM 675 O O . THR A 1 87 ? 13.274 53.009 0.997 1.00 20.19 218 THR A O 1
ATOM 679 N N . TRP A 1 88 ? 13.322 55.151 1.540 1.00 17.99 219 TRP A N 1
ATOM 680 C CA . TRP A 1 88 ? 12.649 54.942 2.854 1.00 19.09 219 TRP A CA 1
ATOM 681 C C . TRP A 1 88 ? 11.215 55.375 2.796 1.00 17.41 219 TRP A C 1
ATOM 682 O O . TRP A 1 88 ? 10.917 56.454 2.290 1.00 21.66 219 TRP A O 1
ATOM 693 N N . GLY A 1 89 ? 10.321 54.570 3.374 1.00 19.29 220 GLY A N 1
ATOM 694 C CA . GLY A 1 89 ? 8.909 54.967 3.386 1.00 19.19 220 GLY A CA 1
ATOM 695 C C . GLY A 1 89 ? 8.575 55.916 4.516 1.00 20.69 220 GLY A C 1
ATOM 696 O O . GLY A 1 89 ? 9.329 56.107 5.469 1.00 19.74 220 GLY A O 1
ATOM 697 N N . GLY A 1 90 ? 7.450 56.565 4.357 1.00 16.18 221 GLY A N 1
ATOM 698 C CA . GLY A 1 90 ? 6.977 57.535 5.355 1.00 15.61 221 GLY A CA 1
ATOM 699 C C . GLY A 1 90 ? 5.465 57.739 5.197 1.00 14.54 221 GLY A C 1
ATOM 700 O O . GLY A 1 90 ? 4.711 56.864 4.698 1.00 14.39 221 GLY A O 1
ATOM 701 N N . ALA A 1 91 ? 5.010 58.905 5.613 1.00 14.92 222 ALA A N 1
ATOM 702 C CA . ALA A 1 91 ? 3.567 59.164 5.622 1.00 16.79 222 ALA A CA 1
ATOM 703 C C . ALA A 1 91 ? 2.809 59.018 4.342 1.00 17.03 222 ALA A C 1
ATOM 704 O O . ALA A 1 91 ? 1.675 58.539 4.357 1.00 17.80 222 ALA A O 1
ATOM 706 N N . ILE A 1 92 ? 3.415 59.415 3.236 1.00 17.52 223 ILE A N 1
ATOM 707 C CA . ILE A 1 92 ? 2.702 59.275 1.955 1.00 17.81 223 ILE A CA 1
ATOM 708 C C . ILE A 1 92 ? 2.396 57.796 1.691 1.00 19.61 223 ILE A C 1
ATOM 709 O O . ILE A 1 92 ? 1.281 57.418 1.321 1.00 19.39 223 ILE A O 1
ATOM 714 N N . GLU A 1 93 ? 3.381 56.934 1.953 1.00 17.77 224 GLU A N 1
ATOM 715 C CA . GLU A 1 93 ? 3.160 55.528 1.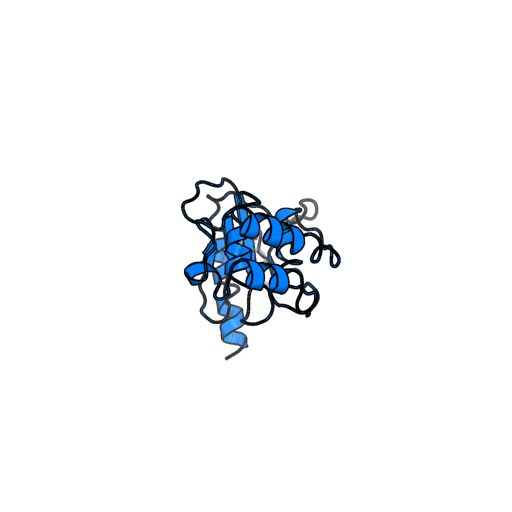688 1.00 14.86 224 GLU A CA 1
ATOM 716 C C . GLU A 1 93 ? 2.218 54.906 2.732 1.00 15.19 224 GLU A C 1
ATOM 717 O O . GLU A 1 93 ? 1.420 54.002 2.386 1.00 17.09 224 GLU A O 1
ATOM 723 N N . ILE A 1 94 ? 2.291 55.367 3.994 1.00 14.93 225 ILE A N 1
ATOM 724 C CA . ILE A 1 94 ? 1.394 54.801 4.985 1.00 14.47 225 ILE A CA 1
ATOM 725 C C . ILE A 1 94 ? -0.061 55.156 4.618 1.00 16.45 225 ILE A C 1
ATOM 726 O O . ILE A 1 94 ? -0.976 54.308 4.748 1.00 16.37 225 ILE A O 1
ATOM 731 N N . SER A 1 95 ? -0.274 56.379 4.126 1.00 14.82 226 SER A N 1
ATOM 732 C CA . SER A 1 95 ? -1.621 56.762 3.756 1.00 16.10 226 SER A CA 1
ATOM 733 C C . SER A 1 95 ? -2.130 55.831 2.598 1.00 16.75 226 SER A C 1
ATOM 734 O O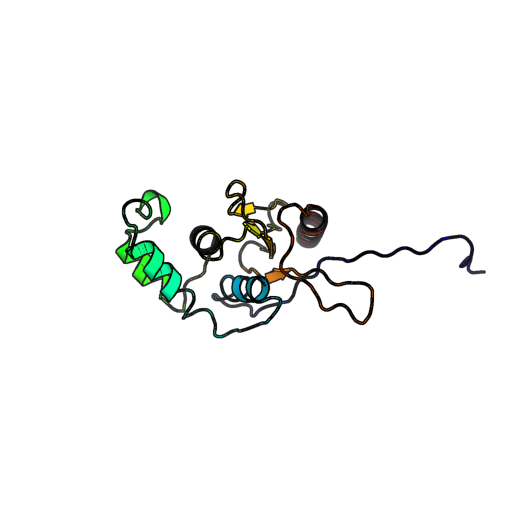 . SER A 1 95 ? -3.267 55.324 2.648 1.00 18.28 226 SER A O 1
ATOM 737 N N . ILE A 1 96 ? -1.291 55.614 1.590 1.00 14.80 227 ILE A N 1
ATOM 738 C CA . ILE A 1 96 ? -1.687 54.723 0.491 1.00 17.50 227 ILE A CA 1
ATOM 739 C C . ILE A 1 96 ? -1.995 53.311 0.999 1.00 17.98 227 ILE A C 1
ATOM 740 O O . ILE A 1 96 ? -3.004 52.688 0.620 1.00 20.62 227 ILE A O 1
ATOM 745 N N . LEU A 1 97 ? -1.147 52.810 1.904 1.00 15.86 228 LEU A N 1
ATOM 746 C CA . LEU A 1 97 ? -1.340 51.431 2.394 1.00 16.06 228 LEU A CA 1
ATOM 747 C C . LEU A 1 97 ? -2.564 51.316 3.286 1.00 17.15 228 LEU A C 1
ATOM 748 O O . LEU A 1 97 ? -3.281 50.356 3.189 1.00 17.97 228 LEU A O 1
ATOM 753 N N . SER A 1 98 ? -2.846 52.340 4.065 1.00 15.44 229 SER A N 1
ATOM 754 C CA A SER A 1 98 ? -4.040 52.333 4.863 0.58 14.55 229 SER A CA 1
ATOM 755 C CA B SER A 1 98 ? -4.056 52.302 4.876 0.42 15.04 229 SER A CA 1
ATOM 756 C C . SER A 1 98 ? -5.304 52.188 3.986 1.00 17.84 229 SER A C 1
ATOM 757 O O . SER A 1 98 ? -6.214 51.412 4.273 1.00 20.55 229 SER A O 1
ATOM 762 N N . LYS A 1 99 ? -5.346 52.924 2.857 1.00 18.03 230 LYS A N 1
ATOM 763 C CA . LYS A 1 99 ? -6.500 52.870 1.953 1.00 19.28 230 LYS A CA 1
ATOM 764 C C . LYS A 1 99 ? -6.540 51.476 1.307 1.00 21.14 230 LYS A C 1
ATOM 765 O O . LYS A 1 99 ? -7.644 50.906 1.131 1.00 24.81 230 LYS A O 1
ATOM 771 N N . PHE A 1 100 ? -5.383 50.949 0.921 1.00 19.46 231 PHE A N 1
ATOM 772 C CA . PHE A 1 100 ? -5.365 49.645 0.231 1.00 23.59 231 PHE A CA 1
ATOM 773 C C . PHE A 1 100 ? -5.857 48.544 1.189 1.00 24.33 231 PHE A C 1
ATOM 774 O O . PHE A 1 100 ? -6.684 47.708 0.807 1.00 25.20 231 PHE A O 1
ATOM 782 N N . TYR A 1 101 ? -5.329 48.522 2.404 1.00 21.20 232 TYR A N 1
ATOM 783 C CA . TYR A 1 101 ? -5.678 47.479 3.359 1.00 21.99 232 TYR A CA 1
ATOM 784 C C . TYR A 1 101 ? -7.022 47.717 4.029 1.00 26.36 232 TYR A C 1
ATOM 785 O O . TYR A 1 101 ? -7.521 46.836 4.751 1.00 26.38 232 TYR A O 1
ATOM 794 N N . GLN A 1 102 ? -7.593 48.906 3.794 1.00 21.18 233 GLN A N 1
ATOM 795 C CA . GLN A 1 102 ? -8.825 49.358 4.435 1.00 22.17 233 GLN A CA 1
ATOM 796 C C . GLN A 1 10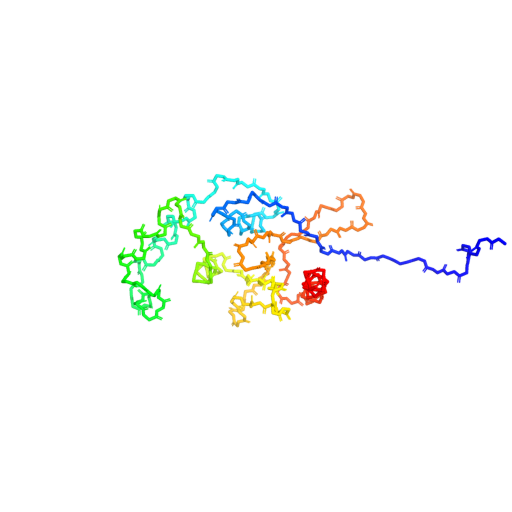2 ? -8.743 49.193 5.953 1.00 23.80 233 GLN A C 1
ATOM 797 O O . GLN A 1 102 ? -9.611 48.594 6.628 1.00 25.37 233 GLN A O 1
ATOM 803 N N . CYS A 1 103 ? -7.683 49.757 6.524 1.00 19.88 234 CYS A N 1
ATOM 804 C CA A CYS A 1 103 ? -7.396 49.542 7.928 0.61 20.98 234 CYS A CA 1
ATOM 805 C CA B CYS A 1 103 ? -7.560 49.646 7.955 0.39 21.59 234 CYS A CA 1
ATOM 806 C C . CYS A 1 103 ? -6.811 50.851 8.430 1.00 16.55 234 CYS A C 1
ATOM 807 O O . CYS A 1 103 ? -5.966 51.410 7.712 1.00 19.91 234 CYS A O 1
ATOM 812 N N . GLU A 1 104 ? -7.187 51.305 9.628 1.00 17.99 235 GLU A N 1
ATOM 813 C CA . GLU A 1 104 ? -6.608 52.563 10.122 1.00 16.27 235 GLU A CA 1
ATOM 814 C C . GLU A 1 104 ? -5.178 52.243 10.561 1.00 18.10 235 GLU A C 1
ATOM 815 O O . GLU A 1 104 ? -4.979 51.194 11.151 1.00 20.70 235 GLU A O 1
ATOM 821 N N . ILE A 1 105 ? -4.173 53.014 10.160 1.00 13.98 236 ILE A N 1
ATOM 822 C CA . ILE A 1 105 ? -2.799 52.732 10.617 1.00 12.31 236 ILE A CA 1
ATOM 823 C C . ILE A 1 105 ? -2.487 53.858 11.573 1.00 15.30 236 ILE A C 1
ATOM 824 O O . ILE A 1 105 ? -2.584 55.007 11.240 1.00 15.20 236 ILE A O 1
ATOM 829 N N . CYS A 1 106 ? -2.140 53.502 12.815 1.00 12.50 237 CYS A N 1
ATOM 830 C CA . CYS A 1 106 ? -1.883 54.490 13.879 1.00 13.89 237 CYS A CA 1
ATOM 831 C C . CYS A 1 106 ? -0.413 54.428 14.216 1.00 15.66 237 CYS A C 1
ATOM 832 O O . CYS A 1 106 ? 0.082 53.381 14.674 1.00 16.24 237 CYS A O 1
ATOM 835 N N . VAL A 1 107 ? 0.329 55.473 13.926 1.00 13.04 238 VAL A N 1
ATOM 836 C CA . VAL A 1 107 ? 1.767 55.484 14.173 1.00 13.25 238 VAL A CA 1
ATOM 837 C C . VAL A 1 107 ? 2.061 56.285 15.419 1.00 13.77 238 VAL A C 1
ATOM 838 O O . VAL A 1 107 ? 1.768 57.474 15.461 1.00 14.09 238 VAL A O 1
ATOM 842 N N A VAL A 1 108 ? 2.602 55.655 16.476 0.58 11.18 239 VAL A N 1
ATOM 843 N N B VAL A 1 108 ? 2.674 55.638 16.431 0.42 11.27 239 VAL A N 1
ATOM 844 C CA A VAL A 1 108 ? 2.982 56.506 17.578 0.58 11.52 239 VAL A CA 1
ATOM 845 C CA B VAL A 1 108 ? 3.060 56.368 17.635 0.42 11.96 239 VAL A CA 1
ATOM 846 C C A VAL A 1 108 ? 4.386 56.994 17.371 0.58 11.33 239 VAL A C 1
ATOM 847 C C B VAL A 1 108 ? 4.472 56.963 17.558 0.42 12.84 239 VAL A C 1
ATOM 848 O O A VAL A 1 108 ? 5.306 56.212 17.068 0.58 10.15 239 VAL A O 1
ATOM 849 O O B VAL A 1 108 ? 5.476 56.223 17.468 0.42 14.09 239 VAL A O 1
ATOM 856 N N . ASP A 1 109 ? 4.527 58.301 17.579 1.00 13.79 240 ASP A N 1
ATOM 857 C CA . ASP A 1 109 ? 5.749 59.010 17.264 1.00 15.33 240 ASP A CA 1
ATOM 858 C C . ASP A 1 109 ? 6.427 59.295 18.582 1.00 14.82 240 ASP A C 1
ATOM 859 O O . ASP A 1 109 ? 5.901 60.063 19.424 1.00 17.29 240 ASP A O 1
ATOM 864 N N . THR A 1 110 ? 7.595 58.735 18.808 1.00 14.50 241 THR A N 1
ATOM 865 C CA . THR A 1 110 ? 8.303 58.957 20.092 1.00 16.46 241 THR A CA 1
ATOM 866 C C . THR A 1 110 ? 9.057 60.271 20.159 1.00 19.29 241 THR A C 1
ATOM 867 O O . THR A 1 110 ? 9.532 60.644 21.215 1.00 19.67 241 THR A O 1
ATOM 871 N N . GLN A 1 111 ? 9.131 61.037 19.058 1.00 18.23 242 GLN A N 1
ATOM 872 C CA . GLN A 1 111 ? 9.666 62.367 19.157 1.00 17.78 242 GLN A CA 1
ATOM 873 C C . GLN A 1 111 ? 8.647 63.392 19.583 1.00 17.88 242 GLN A C 1
ATOM 874 O O . GLN A 1 111 ? 9.022 64.341 20.255 1.00 21.44 242 GLN A O 1
ATOM 880 N N . THR A 1 112 ? 7.376 63.223 19.237 1.00 21.32 243 THR A N 1
ATOM 881 C CA . THR A 1 112 ? 6.359 64.229 19.567 1.00 17.96 243 THR A CA 1
ATOM 882 C C . THR A 1 112 ? 5.340 63.748 20.584 1.00 20.28 243 THR A C 1
ATOM 883 O O . THR A 1 112 ? 4.567 64.558 21.097 1.00 20.96 243 THR A O 1
ATOM 887 N N . VAL A 1 113 ? 5.393 62.457 20.944 1.00 19.18 244 VAL A N 1
ATOM 888 C CA . VAL A 1 113 ? 4.433 61.827 21.862 1.00 16.51 244 VAL A CA 1
ATOM 889 C C . VAL A 1 113 ? 3.017 62.101 21.390 1.00 18.92 244 VAL A C 1
ATOM 890 O O . VAL A 1 113 ? 2.138 62.639 22.108 1.00 20.04 244 VAL A O 1
ATOM 894 N N A ARG A 1 114 ? 2.774 61.659 20.175 0.63 16.28 245 ARG A N 1
ATOM 895 N N B ARG A 1 114 ? 2.805 61.737 20.134 0.37 17.20 245 ARG A N 1
ATOM 896 C CA A ARG A 1 114 ? 1.473 61.823 19.520 0.63 17.41 245 ARG A CA 1
ATOM 897 C CA B ARG A 1 114 ? 1.490 61.784 19.498 0.37 17.42 245 ARG A CA 1
ATOM 898 C C A ARG A 1 114 ? 1.272 60.604 18.640 0.63 17.53 245 ARG A C 1
ATOM 899 C C B ARG A 1 114 ? 1.266 60.475 18.783 0.37 17.78 245 ARG A C 1
ATOM 900 O O A ARG A 1 114 ? 2.250 59.986 18.176 0.63 17.49 245 ARG A O 1
ATOM 901 O O B ARG A 1 114 ? 2.203 59.677 18.597 0.37 16.07 245 ARG A O 1
ATOM 916 N N . ILE A 1 115 ? 0.019 60.248 18.395 1.00 15.53 246 ILE A N 1
ATOM 917 C CA . ILE A 1 115 ? -0.298 59.168 17.458 1.00 13.95 246 ILE A CA 1
ATOM 918 C C . ILE A 1 115 ? -0.767 59.825 16.200 1.00 16.27 246 ILE A C 1
ATOM 919 O O . ILE A 1 115 ? -1.639 60.672 16.218 1.00 18.85 246 ILE A O 1
ATOM 924 N N . ASP A 1 116 ? -0.107 59.420 15.134 1.00 13.23 247 ASP A N 1
ATOM 925 C CA . ASP A 1 116 ? -0.587 59.914 13.837 1.00 14.21 247 ASP A CA 1
ATOM 926 C C . ASP A 1 116 ? -1.555 58.885 13.235 1.00 14.04 247 ASP A C 1
ATOM 927 O O . ASP A 1 116 ? -1.166 57.779 12.953 1.00 14.38 247 ASP A O 1
ATOM 932 N N . ARG A 1 117 ? -2.818 59.242 13.072 1.00 13.19 248 ARG A N 1
ATOM 933 C CA . ARG A 1 117 ? -3.865 58.287 12.641 1.00 14.18 248 ARG A CA 1
ATOM 934 C C . ARG A 1 117 ? -4.147 58.441 11.143 1.00 14.09 248 ARG A C 1
ATOM 935 O O . ARG A 1 117 ? -4.603 59.544 10.708 1.00 17.45 248 ARG A O 1
ATOM 943 N N . PHE A 1 118 ? -3.859 57.363 10.419 1.00 14.51 249 PHE A N 1
ATOM 944 C CA . PHE A 1 118 ? -4.126 57.416 8.955 1.00 16.91 249 PHE A CA 1
ATOM 945 C C . PHE A 1 118 ? -5.397 56.610 8.709 1.00 19.32 249 PHE A C 1
ATOM 946 O O . PHE A 1 118 ? -5.444 55.400 8.992 1.00 18.94 249 PHE A O 1
ATOM 954 N N . GLY A 1 119 ? -6.415 57.257 8.153 1.00 19.09 250 GLY A N 1
ATOM 955 C CA . GLY A 1 119 ? -7.766 56.704 8.040 1.00 25.55 250 GLY A CA 1
ATOM 956 C C . GLY A 1 119 ? -8.701 57.052 9.165 1.00 21.66 250 GLY A C 1
ATOM 957 O O . GLY A 1 119 ? -9.684 56.337 9.427 1.00 24.14 250 GLY A O 1
ATOM 958 N N . GLU A 1 120 ? -8.423 58.149 9.856 1.00 22.04 251 GLU A N 1
ATOM 959 C CA . GLU A 1 120 ? -9.191 58.501 11.050 1.00 25.12 251 GLU A CA 1
ATOM 960 C C . GLU A 1 120 ? -10.709 58.609 10.837 1.00 32.03 251 GLU A C 1
ATOM 961 O O . GLU A 1 120 ? -11.525 58.333 11.731 1.00 28.61 251 GLU A O 1
ATOM 967 N N . ASP A 1 121 ? -11.094 58.977 9.637 1.00 28.33 252 ASP A N 1
ATOM 968 C CA . ASP A 1 121 ? -12.521 59.215 9.417 1.00 39.17 252 ASP A CA 1
ATOM 969 C C . ASP A 1 121 ? -13.117 58.244 8.382 1.00 38.45 252 ASP A C 1
ATOM 970 O O . ASP A 1 121 ? -14.246 58.424 7.902 1.00 28.93 252 ASP A O 1
ATOM 975 N N . ALA A 1 122 ? -12.347 57.232 8.028 1.00 28.81 253 ALA A N 1
ATOM 976 C CA . ALA A 1 122 ? -12.702 56.367 6.892 1.00 29.97 253 ALA A CA 1
ATOM 977 C C . ALA A 1 122 ? -13.758 55.304 7.229 1.00 29.57 253 ALA A C 1
ATOM 978 O O . ALA A 1 122 ? -14.328 54.676 6.296 1.00 28.51 253 ALA A O 1
ATOM 980 N N . GLY A 1 123 ? -14.031 55.104 8.517 1.00 33.71 254 GLY A 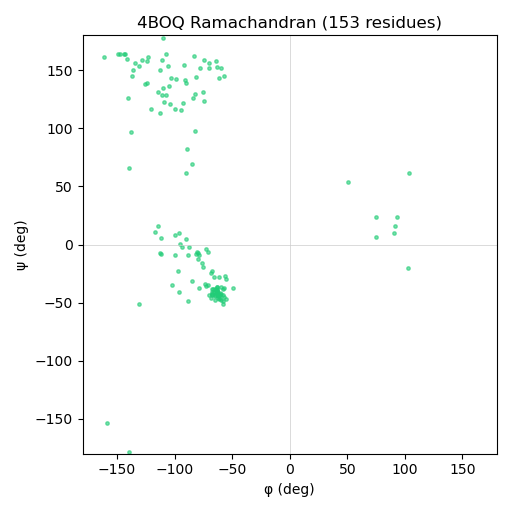N 1
ATOM 981 C CA . GLY A 1 123 ? -14.996 54.107 8.916 1.00 30.48 254 GLY A CA 1
ATOM 982 C C . GLY A 1 123 ? -14.476 52.692 8.795 1.00 28.62 254 GLY A C 1
ATOM 983 O O . GLY A 1 123 ? -15.284 51.754 8.672 1.00 32.16 254 GLY A O 1
ATOM 984 N N . TYR A 1 124 ? -13.154 52.518 8.821 1.00 23.30 255 TYR A N 1
ATOM 985 C CA . TYR A 1 124 ? -12.620 51.169 8.735 1.00 22.67 255 TYR A CA 1
ATOM 986 C C . TYR A 1 124 ? -12.942 50.451 10.036 1.00 25.96 255 TYR A C 1
ATOM 987 O O . TYR A 1 124 ? -13.122 51.076 11.072 1.00 29.00 255 TYR A O 1
ATOM 996 N N . THR A 1 125 ? -12.989 49.132 10.008 1.00 26.21 256 THR A N 1
ATOM 997 C CA . THR A 1 125 ? -13.444 48.545 11.267 1.00 27.44 256 THR A CA 1
ATOM 998 C C . THR A 1 125 ? -12.240 48.077 12.051 1.00 24.20 256 THR A C 1
ATOM 999 O O . THR A 1 125 ? -12.402 47.669 13.190 1.00 26.60 256 THR A O 1
ATOM 1003 N N . LYS A 1 126 ? -11.068 48.094 11.434 1.00 22.32 257 LYS A N 1
ATOM 1004 C CA . LYS A 1 126 ? -9.852 47.618 12.167 1.00 18.90 257 LYS A CA 1
ATOM 1005 C C . LYS A 1 126 ? -8.785 48.695 12.176 1.00 18.16 257 LYS A C 1
ATOM 1006 O O . LYS A 1 126 ? -8.797 49.596 11.342 1.00 18.76 257 LYS A O 1
ATOM 1012 N N . ARG A 1 127 ? -7.871 48.599 13.159 1.00 18.41 258 ARG A N 1
ATOM 1013 C CA . ARG A 1 127 ? -6.696 49.454 13.240 1.00 17.44 258 ARG A CA 1
ATOM 1014 C C . ARG A 1 127 ? -5.473 48.632 13.589 1.00 14.18 258 ARG A C 1
ATOM 1015 O O . ARG A 1 127 ? -5.562 47.616 14.254 1.00 14.66 258 ARG A O 1
ATOM 1023 N N . VAL A 1 128 ? -4.344 49.103 13.100 1.00 12.88 259 VAL A N 1
ATOM 1024 C CA . VAL A 1 128 ? -3.026 48.497 13.463 1.00 11.49 259 VAL A CA 1
ATOM 1025 C C . VAL A 1 128 ? -2.136 49.624 13.923 1.00 14.11 259 VAL A C 1
ATOM 1026 O O . VAL A 1 128 ? -2.373 50.785 13.629 1.00 13.57 259 VAL A O 1
ATOM 1030 N N . LEU A 1 129 ? -1.088 49.270 14.706 1.00 11.41 260 LEU A N 1
ATOM 1031 C CA . LEU A 1 129 ? -0.196 50.277 15.331 1.00 10.79 260 LEU A CA 1
ATOM 1032 C C . LEU A 1 129 ? 1.271 50.023 14.980 1.00 11.38 260 LEU A C 1
ATOM 1033 O O . LEU A 1 129 ? 1.733 48.863 15.014 1.00 12.08 260 LEU A O 1
ATOM 1038 N N . LEU A 1 130 ? 1.987 51.117 14.689 1.00 10.69 261 LEU A N 1
ATOM 1039 C CA . LEU A 1 130 ? 3.427 51.105 14.538 1.00 10.44 261 LEU A CA 1
ATOM 1040 C C . LEU A 1 130 ? 3.994 52.101 15.508 1.00 11.01 261 LEU A C 1
ATOM 1041 O O . LEU A 1 130 ? 3.288 52.937 16.065 1.00 11.37 261 LEU A O 1
ATOM 1046 N N . ILE A 1 131 ? 5.297 51.962 15.803 1.00 10.28 262 ILE A N 1
ATOM 1047 C CA . ILE A 1 131 ? 6.028 52.958 16.624 1.00 9.91 262 ILE A CA 1
ATOM 1048 C C . ILE A 1 131 ? 7.234 53.462 15.834 1.00 13.45 262 ILE A C 1
ATOM 1049 O O . ILE A 1 131 ? 7.862 52.710 15.106 1.00 13.06 262 ILE A O 1
ATOM 1054 N N . TYR A 1 132 ? 7.463 54.757 15.922 1.00 12.03 263 TYR A N 1
ATOM 1055 C CA A TYR A 1 132 ? 8.381 55.457 15.023 0.65 10.40 263 TYR A CA 1
ATOM 1056 C CA B TYR A 1 132 ? 8.425 55.378 15.039 0.35 11.80 263 TYR A CA 1
ATOM 1057 C C . TYR A 1 132 ? 9.214 56.388 15.826 1.00 14.20 263 TYR A C 1
ATOM 1058 O O . TYR A 1 132 ? 8.671 57.146 16.641 1.00 14.97 263 TYR A O 1
ATOM 1075 N N . ASP A 1 133 ? 10.529 56.433 15.594 1.00 15.09 264 ASP A N 1
ATOM 1076 C CA . ASP A 1 133 ? 11.400 57.333 16.349 1.00 15.82 264 ASP A CA 1
ATOM 1077 C C . ASP A 1 133 ? 12.034 58.414 15.487 1.00 16.73 264 ASP A C 1
ATOM 1078 O O . ASP A 1 133 ? 12.988 59.104 15.961 1.00 21.08 264 ASP A O 1
ATOM 1083 N N . GLY A 1 134 ? 11.486 58.629 14.280 1.00 16.32 265 GLY A N 1
ATOM 1084 C CA . GLY A 1 134 ? 12.100 59.636 13.409 1.00 18.55 265 GLY A CA 1
ATOM 1085 C C . GLY A 1 134 ? 12.945 59.043 12.308 1.00 25.97 265 GLY A C 1
ATOM 1086 O O . GLY A 1 134 ? 13.245 59.698 11.302 1.00 27.92 265 GLY A O 1
ATOM 1087 N N . ILE A 1 135 ? 13.355 57.817 12.514 1.00 21.30 266 ILE A N 1
ATOM 1088 C CA . ILE A 1 135 ? 14.089 57.096 11.457 1.00 26.20 266 ILE A CA 1
ATOM 1089 C C . ILE A 1 135 ? 13.507 55.693 11.231 1.00 24.07 266 ILE A C 1
ATOM 1090 O O . ILE A 1 135 ? 13.106 55.334 10.089 1.00 26.76 266 ILE A O 1
ATOM 1095 N N . HIS A 1 136 ? 13.351 54.933 12.321 1.00 18.04 267 HIS A N 1
ATOM 1096 C CA . HIS A 1 136 ? 13.000 53.523 12.212 1.00 13.17 267 HIS A CA 1
ATOM 1097 C C . HIS A 1 136 ? 11.565 53.277 12.691 1.00 14.19 267 HIS A C 1
ATOM 1098 O O . HIS A 1 136 ? 11.117 53.876 13.685 1.00 15.89 267 HIS A O 1
ATOM 1105 N N . TYR A 1 137 ? 10.833 52.505 11.928 1.00 12.01 268 TYR A N 1
ATOM 1106 C CA . TYR A 1 137 ? 9.527 51.994 12.343 1.00 11.35 268 TYR A CA 1
ATOM 1107 C C . TYR A 1 137 ? 9.666 50.583 12.844 1.00 12.36 268 TYR A C 1
ATOM 1108 O O . TYR A 1 137 ? 10.356 49.784 12.226 1.00 13.21 268 TYR A O 1
ATOM 1117 N N . ASP A 1 138 ? 8.892 50.259 13.904 1.00 11.99 269 ASP A N 1
ATOM 1118 C CA . ASP A 1 138 ? 8.679 48.836 14.313 1.00 11.17 269 ASP A CA 1
ATOM 1119 C C . ASP A 1 138 ? 7.178 48.660 14.494 1.00 12.93 269 ASP A C 1
ATOM 1120 O O . ASP A 1 138 ? 6.426 49.578 14.778 1.00 12.19 269 ASP A O 1
ATOM 1125 N N . PRO A 1 139 ? 6.693 47.451 14.333 1.00 9.29 270 PRO A N 1
ATOM 1126 C CA . PRO A 1 139 ? 5.280 47.120 14.604 1.00 9.12 270 PRO A CA 1
ATOM 1127 C C . PRO A 1 139 ? 5.039 46.966 16.132 1.00 10.35 270 PRO A C 1
ATOM 1128 O O . PRO A 1 139 ? 5.951 46.602 16.894 1.00 10.81 270 PRO A O 1
ATOM 1132 N N . LEU A 1 140 ? 3.809 47.245 16.527 1.00 11.68 271 LEU A N 1
ATOM 1133 C CA . LEU A 1 140 ? 3.339 46.950 17.911 1.00 10.52 271 LEU A CA 1
ATOM 1134 C C . LEU A 1 140 ? 2.295 45.860 17.901 1.00 12.47 271 LEU A C 1
ATOM 1135 O O . LEU A 1 140 ? 1.572 45.619 16.916 1.00 12.59 271 LEU A O 1
ATOM 1140 N N . GLN A 1 141 ? 2.258 45.087 19.011 1.00 11.15 272 GLN A N 1
ATOM 1141 C CA . GLN A 1 141 ? 1.255 44.055 19.166 1.00 12.92 272 GLN A CA 1
ATOM 1142 C C . GLN A 1 141 ? 0.803 44.051 20.641 1.00 11.75 272 GLN A C 1
ATOM 1143 O O . GLN A 1 141 ? 1.550 44.479 21.512 1.00 12.36 272 GLN A O 1
ATOM 1149 N N . ARG A 1 142 ? -0.376 43.490 20.871 1.00 9.63 273 ARG A N 1
ATOM 1150 C CA . ARG A 1 142 ? -0.871 43.257 22.241 1.00 12.56 273 ARG A CA 1
ATOM 1151 C C . ARG A 1 142 ? -0.499 41.874 22.712 1.00 11.82 273 ARG A C 1
ATOM 1152 O O . ARG A 1 142 ? -0.745 40.874 22.002 1.00 12.40 273 ARG A O 1
ATOM 1160 N N . ASN A 1 143 ? 0.232 41.786 23.822 1.00 11.80 274 ASN A N 1
ATOM 1161 C CA . ASN A 1 143 ? 0.518 40.516 24.404 1.00 12.78 274 ASN A CA 1
ATOM 1162 C C . ASN A 1 143 ? -0.394 40.326 25.633 1.00 15.20 274 ASN A C 1
ATOM 1163 O O . ASN A 1 143 ? -0.635 41.249 26.407 1.00 14.15 274 ASN A O 1
ATOM 1168 N N . PHE A 1 144 ? -0.834 39.094 25.835 1.00 15.09 275 PHE A N 1
ATOM 1169 C CA . PHE A 1 144 ? -1.774 38.786 26.913 1.00 13.44 275 PHE A CA 1
ATOM 1170 C C . PHE A 1 144 ? -1.114 38.096 28.030 1.00 16.21 275 PHE A C 1
ATOM 1171 O O . PHE A 1 144 ? -0.199 37.323 27.836 1.00 20.07 275 PHE A O 1
ATOM 1179 N N . PRO A 1 145 ? -1.689 38.261 29.234 1.00 15.79 276 PRO A N 1
ATOM 1180 C CA . PRO A 1 145 ? -1.104 37.662 30.426 1.00 16.19 276 PRO A CA 1
ATOM 1181 C C . PRO A 1 145 ? -1.675 36.245 30.675 1.00 18.81 276 PRO A C 1
ATOM 1182 O O . PRO A 1 145 ? -2.406 35.913 31.646 1.00 25.81 276 PRO A O 1
ATOM 1186 N N . ASP A 1 146 ? -1.433 35.406 29.708 1.00 17.49 277 ASP A N 1
ATOM 1187 C CA . ASP A 1 146 ? -1.824 34.013 29.797 1.00 23.93 277 ASP A CA 1
ATOM 1188 C C . ASP A 1 146 ? -0.978 33.317 28.760 1.00 24.39 277 ASP A C 1
ATOM 1189 O O . ASP A 1 146 ? -0.426 33.978 27.886 1.00 23.00 277 ASP A O 1
ATOM 1194 N N . PRO A 1 147 ? -0.832 31.980 28.873 1.00 26.39 278 PRO A N 1
ATOM 1195 C CA . PRO A 1 147 ? 0.144 31.307 28.017 1.00 25.33 278 PRO A CA 1
ATOM 1196 C C . PRO A 1 147 ? -0.399 30.873 26.679 1.00 28.73 278 PRO A C 1
ATOM 1197 O O . PRO A 1 147 ? 0.381 30.446 25.828 1.00 32.65 278 PRO A O 1
ATOM 1201 N N . ASP A 1 148 ? -1.708 30.981 26.493 1.00 26.56 279 ASP A N 1
ATOM 1202 C CA . ASP A 1 148 ? -2.365 30.435 25.302 1.00 32.34 279 ASP A CA 1
ATOM 1203 C C . ASP A 1 148 ? -2.724 31.440 24.234 1.00 30.08 279 ASP A C 1
ATOM 1204 O O . ASP A 1 148 ? -2.629 31.143 23.054 1.00 31.93 279 ASP A O 1
ATOM 1209 N N . THR A 1 149 ? -3.093 32.653 24.617 1.00 25.10 280 THR A N 1
ATOM 1210 C CA . THR A 1 149 ? -3.563 33.604 23.619 1.00 20.92 280 THR A CA 1
ATOM 1211 C C . THR A 1 149 ? -2.399 34.135 22.822 1.00 20.43 280 THR A C 1
ATOM 1212 O O . THR A 1 149 ? -1.516 34.775 23.408 1.00 23.53 280 THR A O 1
ATOM 1216 N N . PRO A 1 150 ? -2.421 33.990 21.490 1.00 21.15 281 PRO A N 1
ATOM 1217 C CA . PRO A 1 150 ? -1.280 34.531 20.737 1.00 20.11 281 PRO A CA 1
ATOM 1218 C C . PRO A 1 150 ? -1.366 36.080 20.684 1.00 19.06 281 PRO A C 1
ATOM 1219 O O . PRO A 1 150 ? -2.466 36.650 20.848 1.00 18.38 281 PRO A O 1
ATOM 1223 N N . PRO A 1 151 ? -0.244 36.771 20.441 1.00 18.23 282 PRO A N 1
ATOM 1224 C CA . PRO A 1 151 ? -0.302 38.222 20.376 1.00 14.77 282 PRO A CA 1
ATOM 1225 C C . PRO A 1 151 ? -1.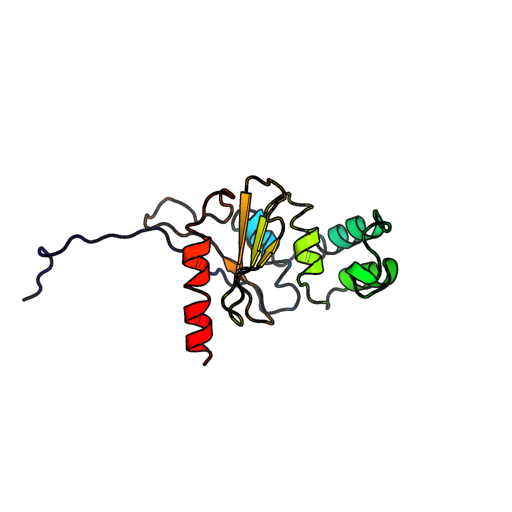258 38.645 19.275 1.00 15.60 282 PRO A C 1
ATOM 1226 O O . PRO A 1 151 ? -1.464 37.912 18.249 1.00 17.99 282 PRO A O 1
ATOM 1230 N N . LEU A 1 152 ? -1.837 39.813 19.456 1.00 12.90 283 LEU A N 1
ATOM 1231 C CA . LEU A 1 152 ? -2.800 40.397 18.504 1.00 11.73 283 LEU A CA 1
ATOM 1232 C C . LEU A 1 152 ? -2.217 41.665 17.880 1.00 13.31 283 LEU A C 1
ATOM 1233 O O . LEU A 1 152 ? -1.651 42.542 18.593 1.00 11.42 283 LEU A O 1
ATOM 1238 N N . THR A 1 153 ? -2.269 41.791 16.530 1.00 12.71 284 THR A N 1
ATOM 1239 C CA . THR A 1 153 ? -1.835 43.005 15.910 1.00 10.84 284 THR A CA 1
ATOM 1240 C C . THR A 1 153 ? -2.937 43.814 15.259 1.00 13.97 284 THR A C 1
ATOM 1241 O O . THR A 1 153 ? -2.632 44.877 14.770 1.00 13.86 284 THR A O 1
ATOM 1245 N N . ILE A 1 154 ? -4.154 43.265 15.178 1.00 14.02 285 ILE A N 1
ATOM 1246 C CA . ILE A 1 154 ? -5.244 43.889 14.415 1.00 14.45 285 ILE A CA 1
ATOM 1247 C C . ILE A 1 154 ? -6.311 44.113 15.426 1.00 16.27 285 ILE A C 1
ATOM 1248 O O . ILE A 1 154 ? -6.820 43.168 16.005 1.00 17.85 285 ILE A O 1
ATOM 1253 N N . PHE A 1 155 ? -6.640 45.371 15.671 1.00 12.93 286 PHE A N 1
ATOM 1254 C CA . PHE A 1 155 ? -7.619 45.755 16.713 1.00 15.45 286 PHE A CA 1
ATOM 1255 C C . PHE A 1 155 ? -8.849 46.279 16.136 1.00 16.86 286 PHE A C 1
ATOM 1256 O O . PHE A 1 155 ? -8.869 46.781 14.971 1.00 18.09 286 PHE A O 1
ATOM 1264 N N . SER A 1 156 ? -9.937 46.255 16.907 1.00 18.76 287 SER A N 1
ATOM 1265 C CA . SER A 1 156 ? -11.105 47.048 16.510 1.00 18.21 287 SER A CA 1
ATOM 1266 C C . SER A 1 156 ? -10.763 48.539 16.453 1.00 18.17 287 SER A C 1
ATOM 1267 O O . SER A 1 156 ? -9.968 49.059 17.259 1.00 19.28 287 SER A O 1
ATOM 1270 N N . SER A 1 157 ? -11.323 49.267 15.488 1.00 21.98 288 SER A N 1
ATOM 1271 C CA . SER A 1 157 ? -11.062 50.714 15.447 1.00 22.87 288 SER A CA 1
ATOM 1272 C C . SER A 1 157 ? -11.782 51.478 16.542 1.00 23.80 288 SER A C 1
ATOM 1273 O O . SER A 1 157 ? -11.581 52.682 16.687 1.00 28.14 288 SER A O 1
ATOM 1276 N N . ASN A 1 158 ? -12.605 50.776 17.333 1.00 23.96 289 ASN A N 1
ATOM 1277 C CA . ASN A 1 158 ? -13.168 51.358 18.535 1.00 25.93 289 ASN A CA 1
ATOM 1278 C C . ASN A 1 158 ? -12.371 51.026 19.805 1.00 27.11 289 ASN A C 1
ATOM 1279 O O . ASN A 1 158 ? -12.761 51.445 20.883 1.00 30.72 289 ASN A O 1
ATOM 1284 N N . ASP A 1 159 ? -11.283 50.267 19.680 1.00 23.03 290 ASP A N 1
ATOM 1285 C CA . ASP A 1 159 ? -10.403 49.936 20.837 1.00 23.02 290 ASP A CA 1
ATOM 1286 C C . ASP A 1 159 ? -9.436 51.076 21.110 1.00 20.38 290 ASP A C 1
ATOM 1287 O O . ASP A 1 159 ? -8.399 51.202 20.451 1.00 21.92 290 ASP A O 1
ATOM 1292 N N . ASP A 1 160 ? -9.773 51.929 22.062 1.00 23.15 291 ASP A N 1
ATOM 1293 C CA . ASP A 1 160 ? -8.864 53.003 22.353 1.00 23.97 291 ASP A CA 1
ATOM 1294 C C . ASP A 1 160 ? -7.890 52.688 23.472 1.00 21.22 291 ASP A C 1
ATOM 1295 O O . ASP A 1 160 ? -6.993 53.484 23.722 1.00 20.02 291 ASP A O 1
ATOM 1300 N N . ILE A 1 161 ? -8.000 51.515 24.078 1.00 21.09 292 ILE A N 1
ATOM 1301 C CA A ILE A 1 161 ? -6.987 51.132 25.054 0.28 18.53 292 ILE A CA 1
ATOM 1302 C CA B ILE A 1 161 ? -6.986 51.078 25.059 0.72 18.35 292 ILE A CA 1
ATOM 1303 C C . ILE A 1 161 ? -5.614 51.004 24.382 1.00 17.81 292 ILE A C 1
ATOM 1304 O O . ILE A 1 161 ? -4.580 51.309 24.975 1.00 16.98 292 ILE A O 1
ATOM 1313 N N . VAL A 1 162 ? -5.603 50.518 23.134 1.00 16.10 293 VAL A N 1
ATOM 1314 C CA . VAL A 1 162 ? -4.286 50.403 22.477 1.00 14.98 293 VAL A CA 1
ATOM 1315 C C . VAL A 1 162 ? -3.686 51.790 22.325 1.00 17.80 293 VAL A C 1
ATOM 1316 O O . VAL A 1 162 ? -2.451 51.911 22.347 1.00 17.13 293 VAL A O 1
ATOM 1320 N N . LEU A 1 163 ? -4.514 52.818 22.049 1.00 16.07 294 LEU A N 1
ATOM 1321 C CA . LEU A 1 163 ? -3.953 54.171 21.925 1.00 13.33 294 LEU A CA 1
ATOM 1322 C C . LEU A 1 163 ? -3.386 54.711 23.257 1.00 17.27 294 LEU A C 1
ATOM 1323 O O . LEU A 1 163 ? -2.306 55.289 23.290 1.00 15.16 294 LEU A O 1
ATOM 1328 N N . VAL A 1 164 ? -4.086 54.395 24.351 1.00 14.46 295 VAL A N 1
ATOM 1329 C CA . VAL A 1 164 ? -3.682 54.782 25.684 1.00 15.63 295 VAL A CA 1
ATOM 1330 C C . VAL A 1 164 ? -2.328 54.193 26.025 1.00 16.18 295 VAL A C 1
ATOM 1331 O O . VAL A 1 164 ? -1.419 54.862 26.488 1.00 15.96 295 VAL A O 1
ATOM 1335 N N . GLN A 1 165 ? -2.189 52.924 25.720 1.00 13.02 296 GLN A N 1
ATOM 1336 C CA . GLN A 1 165 ? -0.899 52.242 25.995 1.00 14.70 296 GLN A CA 1
ATOM 1337 C C . GLN A 1 165 ? 0.224 52.638 25.052 1.00 13.40 296 GLN A C 1
ATOM 1338 O O . GLN A 1 165 ? 1.422 52.765 25.464 1.00 14.45 296 GLN A O 1
ATOM 1344 N N . ALA A 1 166 ? -0.097 52.884 23.768 1.00 12.63 297 ALA A N 1
ATOM 1345 C CA . ALA A 1 166 ? 0.930 53.311 22.843 1.00 12.85 297 ALA A CA 1
ATOM 1346 C C . ALA A 1 166 ? 1.561 54.659 23.224 1.00 14.64 297 ALA A C 1
ATOM 1347 O O . ALA A 1 166 ? 2.768 54.837 23.127 1.00 15.38 297 ALA A O 1
ATOM 1349 N N . LEU A 1 167 ? 0.691 55.568 23.636 1.00 13.44 298 LEU A N 1
ATOM 1350 C CA . LEU A 1 167 ? 1.168 56.863 24.076 1.00 13.88 298 LEU A CA 1
ATOM 1351 C C . LEU A 1 167 ? 2.058 56.768 25.311 1.00 16.42 298 LEU A C 1
ATOM 1352 O O . LEU A 1 167 ? 3.017 57.478 25.449 1.00 18.09 298 LEU A O 1
ATOM 1357 N N . GLU A 1 168 ? 1.730 55.852 26.221 1.00 13.28 299 GLU A N 1
ATOM 1358 C CA . GLU A 1 168 ? 2.630 55.672 27.319 1.00 14.08 299 GLU A CA 1
ATOM 1359 C C . GLU A 1 168 ? 3.993 55.201 26.876 1.00 14.49 299 GLU A C 1
ATOM 1360 O O . GLU A 1 168 ? 5.021 55.610 27.385 1.00 16.67 299 GLU A O 1
ATOM 1366 N N . LEU A 1 169 ? 4.019 54.213 25.952 1.00 15.97 300 LEU A N 1
ATOM 1367 C CA A LEU A 1 169 ? 5.279 53.725 25.475 0.55 15.11 300 LEU A CA 1
ATOM 1368 C CA B LEU A 1 169 ? 5.294 53.726 25.412 0.45 18.08 300 LEU A CA 1
ATOM 1369 C C . LEU A 1 169 ? 6.084 54.829 24.772 1.00 17.58 300 LEU A C 1
ATOM 1370 O O . LEU A 1 169 ? 7.277 54.942 24.975 1.00 19.89 300 LEU A O 1
ATOM 1379 N N . ALA A 1 170 ? 5.395 55.690 24.036 1.00 14.94 301 ALA A N 1
ATOM 1380 C CA . ALA A 1 170 ? 6.102 56.797 23.376 1.00 17.18 301 ALA A CA 1
ATOM 1381 C C . ALA A 1 170 ? 6.635 57.753 24.394 1.00 18.05 301 ALA A C 1
ATOM 1382 O O . ALA A 1 170 ? 7.766 58.231 24.248 1.00 20.47 301 ALA A O 1
ATOM 1384 N N . ASP A 1 171 ? 5.852 58.081 25.420 1.00 15.54 302 ASP A N 1
ATOM 1385 C CA . ASP A 1 171 ? 6.319 59.014 26.397 1.00 16.94 302 ASP A CA 1
ATOM 1386 C C . ASP A 1 171 ? 7.574 58.496 27.131 1.00 21.20 302 ASP A C 1
ATOM 1387 O O . ASP A 1 171 ? 8.528 59.225 27.367 1.00 22.08 302 ASP A O 1
ATOM 1392 N N . GLU A 1 172 ? 7.541 57.215 27.508 1.00 18.69 303 GLU A N 1
ATOM 1393 C CA . GLU A 1 172 ? 8.676 56.645 28.190 1.00 22.23 303 GLU A CA 1
ATOM 1394 C C . GLU A 1 172 ? 9.921 56.632 27.270 1.00 24.54 303 GLU A C 1
ATOM 1395 O O . GLU A 1 172 ? 11.034 56.979 27.728 1.00 24.23 303 GLU A O 1
ATOM 1401 N N . ALA A 1 173 ? 9.743 56.309 25.983 1.00 20.47 304 ALA A N 1
ATOM 1402 C CA . ALA A 1 173 ? 10.856 56.375 25.048 1.00 21.08 304 ALA A CA 1
ATOM 1403 C C . ALA A 1 173 ? 11.435 57.785 24.928 1.00 22.76 304 ALA A C 1
ATOM 1404 O O . ALA A 1 173 ? 12.653 57.983 24.917 1.00 26.93 304 ALA A O 1
ATOM 1406 N N . ARG A 1 174 ? 10.577 58.797 24.852 1.00 23.46 305 ARG A N 1
ATOM 1407 C CA . ARG A 1 174 ? 11.118 60.171 24.698 1.00 23.33 305 ARG A CA 1
ATOM 1408 C C . ARG A 1 174 ? 11.867 60.611 25.989 1.00 27.86 305 ARG A C 1
ATOM 1409 O O . ARG A 1 174 ? 12.938 61.262 25.960 1.00 28.59 305 ARG A O 1
ATOM 1417 N N . ARG A 1 175 ? 11.335 60.240 27.147 1.00 25.67 306 ARG A N 1
ATOM 1418 C CA . ARG A 1 175 ? 12.081 60.477 28.383 1.00 28.42 306 ARG A CA 1
ATOM 1419 C C . ARG A 1 175 ? 13.423 59.722 28.495 1.00 34.44 306 ARG A C 1
ATOM 1420 O O . ARG A 1 175 ? 14.367 60.269 29.009 1.00 40.59 306 ARG A O 1
ATOM 1428 N N . ARG A 1 176 ? 13.513 58.474 28.055 1.00 35.08 307 ARG A N 1
ATOM 1429 C CA . ARG A 1 176 ? 14.808 57.799 28.023 1.00 36.78 307 ARG A CA 1
ATOM 1430 C C . ARG A 1 176 ? 15.770 58.516 27.055 1.00 44.56 307 ARG A C 1
ATOM 1431 O O . ARG A 1 176 ? 16.949 58.710 27.348 1.00 49.11 307 ARG A O 1
ATOM 1439 N N . ARG A 1 177 ? 15.260 58.939 25.901 1.00 38.33 308 ARG A N 1
ATOM 1440 C CA . ARG A 1 177 ? 16.112 59.704 24.978 1.00 43.85 308 ARG A CA 1
ATOM 1441 C C . ARG A 1 177 ? 16.705 60.977 25.623 1.00 54.28 308 ARG A C 1
ATOM 1442 O O . ARG A 1 177 ? 17.896 61.247 25.470 1.00 64.30 308 ARG A O 1
ATOM 1450 N N . GLN A 1 178 ? 15.895 61.748 26.345 1.00 49.12 309 GLN A N 1
ATOM 1451 C CA . GLN A 1 178 ? 16.343 63.015 26.949 1.00 55.28 309 GLN A CA 1
ATOM 1452 C C . GLN A 1 178 ? 17.497 62.895 27.964 1.00 60.92 309 GLN A C 1
ATOM 1453 O O . GLN A 1 178 ? 17.660 61.866 28.627 1.00 63.35 309 GLN A O 1
#

Foldseek 3Di:
DDCPPPDDDDDWWAKDWDDDDQAQCQVVQQVCCQLVWGDGDVPCQLVLLQVLLVVLVVCQVPNACVLQVDGSVVSSVQSNDPHHHDDDSSVLVVCVVSVEWEWEQELQVLHIDIRCLPVPRQKYFYWYYDPRGITGMWIDGPDDPDDTGGIGTPVPCVNVVNSSVVSPVSNVVVD

CATH classification: 3.90.70.80

Organism: Homo sapiens (NCBI:txid9606)

InterPro domains:
  IPR003323 OTU domain [PF02338] (156-243)
  IPR003323 OTU domain [PS50802] (149-274)
  IPR013087 Zinc finger C2H2-type [PS00028] (320-342)
  IPR029071 Ubiquitin-like domain superfamily [SSF54236] (34-129)
  IPR038765 Papain-like cysteine peptidase superfamily [SSF54001] (152-273)
  IPR048857 OTU1, Ubl domain [PF21403] (48-95)
  IPR048857 OTU1, Ubl domain [cd17059] (47-121)
  IPR057766 OTU1-like, C-terminal C2H2-type zinc finger [PF24560] (315-348)

GO terms:
  GO:0071108 protein K48-linked deubiquitination (P, IDA)
  GO:1990380 K48-linked deubiquitinase activity (F, IDA)
  GO:0061578 K63-linked deubiquitinase activity (F, TAS)
  GO:0101005 deubiquitinase activity (F, TAS)
  GO:0035871 protein K11-linked deubiquitination (P, IMP)
  GO:1904153 negative regulation of retrograde protein transport, ER to cytosol (P, IMP)
  GO:0070536 protein K63-linked deubiquitination (P, IMP)
  GO:0071108 protein K48-linked deubiquitination (P, IMP)
  GO:0031625 ubiquitin protein ligase binding (F, IPI)
  GO:0004843 cysteine-type deubiquitinase activity (F, IDA)
  GO:0035523 protein K29-linked deubiquitination (P, IDA)
  GO:0035871 protein K11-linked deubiquitination (P, IDA)
  GO:0005737 cytoplasm (C, IDA)
  GO:1990167 protein K27-linked deubiquitination (P, IDA)
  GO:1990168 protein K33-linked deubiquitination (P, IDA)
  GO:0070536 protein K63-linked deubiquitination (P, IDA)
  GO:0004843 cysteine-type deubiquitinase activity (F, EXP)
  GO:0036503 ERAD pathway (P, IMP)
  GO:0016236 macroautophagy (P, IMP)
  GO:0030968 endoplasmic reticulum unfolded protein response (P, IMP)

Solvent-accessible surface area: 9780 Å² total; per-residue (Å²): 164,193,41,31,116,98,115,145,154,145,92,112,43,81,15,45,90,32,105,2,58,100,63,28,23,3,1,0,2,0,0,51,20,0,25,88,39,26,81,82,45,87,70,6,4,69,95,9,7,107,38,0,6,119,45,0,58,90,57,78,146,92,12,40,99,100,70,7,67,56,61,30,140,86,2,9,81,68,0,107,130,122,72,13,114,12,19,58,57,6,2,36,3,0,2,99,99,62,124,9,4,0,1,4,1,8,1,92,56,37,112,30,37,98,34,25,107,131,50,70,36,106,102,2,0,1,0,0,51,54,32,109,29,13,4,0,0,15,28,56,53,71,64,131,122,61,100,63,66,1,50,3,50,26,132,28,78,111,0,22,102,44,0,61,118,57,0,38,68,22,75,147,197,121,154

Nearest PDB structures (foldseek):
  4boq-assembly1_A-2  TM=1.006E+00  e=6.348E-37  Homo sapiens
  4bos-assembly1_B  TM=9.722E-01  e=9.292E-31  Homo sapiens
  4boz-assembly1_A  TM=9.829E-01  e=2.621E-28  Homo sapiens
  3by4-assembly1_A  TM=9.093E-01  e=2.898E-14  Saccharomyces cerevisiae
  3phw-assembly3_E  TM=8.094E-01  e=1.525E-05  Crimean-Congo hemorrhagic fever virus strain IbAr10200

Secondary structure (DSSP, 8-state):
---GGGS------EEEE----SSTTHHHHHHHHHHTTS---TT-HHHHHHHHHHHHHH-TTTSSHHHHSS-HHHHHHHHTSSS----HHHHHHHHHHHTSEEEEEETTTTEEEEETTTS--SEEEEEEE-SS-EEEEEEE-SSSSSPPB--EETT--HHHHHHHHHHHHHHHHH-

Sequence (175 aa):
KRGASSSYVRETLPVLTTRTVVPADNSSCLFTTSVYYVVEGGVLNPACAPEMMRRLIAQIVASDPDFYSEAILGKTNQEYCDWIKRDDTWGGAIEISILSSKFYQCCEICVVVDTQTVRRIDRFGEDAGYTKRVLLIYYDGIHYDPLQRNFPDPDTPPLTIFSSNDDIIVLVQALELLADEARRRRQ